Protein AF-A0A2A2KUB3-F1 (afdb_monomer_lite)

Foldseek 3Di:
DVVVVVVVVVVVVVVVVVVVVVVVVVVVVVVVVVVVVVVVVVVVVVVVVVVVVVVVVVVVVVVVVVVVPDDDDDDDDDDDDDDPDPVVVVVVVVVVVVVVVVVVVVVVVVVVVVVVVVVVVVVVVVVVVVVVVVVVVVVVCCVPVNDVVVVVVVVVVVVVVVVVVVVVVVVVVVVVVVVVVVVVVVVVVVVVPDPPDDDDDDDDDDDDDPDPDPDPQDPVNVVVVVVPPPDDDDPVNVVVVVVVVVVVVVVVVVVVVVVVVVVVVVVVVVVVVVVVVVVVVVVVVVVVVVVVVVVVVVVVVVVVVVPD

Radius of gyration: 53.42 Å; chains: 1; bounding box: 120×34×158 Å

Secondary structure (DSSP, 8-state):
-HHHHHHHHHHHHHHHHHHHHHHHHHHHHHHHHHHHHHHHHHHHHHHHHHHHHHHHHHHHHHHHHHHHT----------------HHHHHHHHHHHHHHHHHHHHHHHHHHHHHHHHHHHHHHHHHHHHHHHHHHHHHHHHHHHH--HHHHHHHHHHHHHHHHHHHHHHHHHHHHHHHHHHHHHHHHHHHHHS-------------------------HHHHHHHHHSTT----HHHHHHHHHHHHHHHHHHHHHHHHHHHHHHHHHHHHHHHHHHHHHHHHHHHHHHHHHHHHHHHHHHHHHHHH--

pLDDT: mean 79.07, std 19.13, range [32.28, 98.56]

Sequence (308 aa):
MLLQNEELLQSGYNLETKELRDEVDILKRDIFHLRLENNDLIAEKQDLQKDCKIFRQTIAKHEVERISETPSASDNTPFTPTTATKSDRVSQDQLIKYEKLLAEYKQMQNDLHTVLGVKEELIIERDELVKKVDRLTTEMSFLLNGDPRRAAEDLDSLLAENRFLKAQLNTAQEESENIKNTLAKYKMIAESLPSKVPSPSRSQVSSLDEKNSVAVINMKQIRELLASQSIQLDDSDFRAITAILLDLCNDKQIALTHLRRANKSVNKYMSIIGIECSEIDWLKSNRNCNLANNDCHVAHHLEFLIVQ

Structure (mmCIF, N/CA/C/O backbone):
data_AF-A0A2A2KUB3-F1
#
_entry.id   AF-A0A2A2KUB3-F1
#
loop_
_atom_site.group_PDB
_atom_site.id
_atom_site.type_symbol
_atom_site.label_atom_id
_atom_site.label_alt_id
_atom_site.label_comp_id
_atom_site.label_asym_id
_atom_site.label_entity_id
_atom_site.label_seq_id
_atom_site.pdbx_PDB_ins_code
_atom_site.Cartn_x
_atom_site.Cartn_y
_atom_site.Cartn_z
_atom_site.occupancy
_atom_site.B_iso_or_equiv
_atom_site.auth_seq_id
_atom_site.auth_comp_id
_atom_site.auth_asym_id
_atom_site.auth_atom_id
_atom_site.pdbx_PDB_model_num
ATOM 1 N N . MET A 1 1 ? -34.805 -14.566 9.898 1.00 60.75 1 MET A N 1
ATOM 2 C CA . MET A 1 1 ? -34.008 -13.382 9.504 1.00 60.75 1 MET A CA 1
ATOM 3 C C . MET A 1 1 ? -32.526 -13.551 9.814 1.00 60.75 1 MET A C 1
ATOM 5 O O . MET A 1 1 ? -31.759 -13.474 8.873 1.00 60.75 1 MET A O 1
ATOM 9 N N . LEU A 1 2 ? -32.104 -13.846 11.052 1.00 60.75 2 LEU A N 1
ATOM 10 C CA . LEU A 1 2 ? -30.672 -14.025 11.372 1.00 60.75 2 LEU A CA 1
ATOM 11 C C . LEU A 1 2 ? -30.005 -15.198 10.625 1.00 60.75 2 LEU A C 1
ATOM 13 O O . LEU A 1 2 ? -29.002 -14.980 9.962 1.00 60.75 2 LEU A O 1
ATOM 17 N N . LEU A 1 3 ? -30.629 -16.382 10.620 1.00 65.69 3 LEU A N 1
ATOM 18 C CA . LEU A 1 3 ? -30.150 -17.553 9.860 1.00 65.69 3 LEU A CA 1
ATOM 19 C C . LEU A 1 3 ? -30.009 -17.283 8.350 1.00 65.69 3 LEU A C 1
ATOM 21 O O . LEU A 1 3 ? -29.064 -17.734 7.721 1.00 65.69 3 LEU A O 1
ATOM 25 N N . GLN A 1 4 ? -30.919 -16.487 7.783 1.00 69.62 4 GLN A N 1
ATOM 26 C CA . GLN A 1 4 ? -30.912 -16.151 6.357 1.00 69.62 4 GLN A CA 1
ATOM 27 C C . GLN A 1 4 ? -29.757 -15.206 5.989 1.00 69.62 4 GLN A C 1
ATOM 29 O O . GLN A 1 4 ? -29.195 -15.302 4.903 1.00 69.62 4 GLN A O 1
ATOM 34 N N . ASN A 1 5 ? -29.403 -14.287 6.893 1.00 69.75 5 ASN A N 1
ATOM 35 C CA . ASN A 1 5 ? -28.266 -13.384 6.706 1.00 69.75 5 ASN A CA 1
ATOM 36 C C . ASN A 1 5 ? -26.932 -14.120 6.857 1.00 69.75 5 ASN A C 1
ATOM 38 O O . ASN A 1 5 ? -25.984 -13.812 6.142 1.00 69.75 5 ASN A O 1
ATOM 42 N N . GLU A 1 6 ? -26.868 -15.097 7.759 1.00 76.06 6 GLU A N 1
ATOM 43 C CA . GLU A 1 6 ? -25.685 -15.933 7.964 1.00 76.06 6 GLU A CA 1
ATOM 44 C C . GLU A 1 6 ? -25.424 -16.830 6.741 1.00 76.06 6 GLU A C 1
ATOM 46 O O . GLU A 1 6 ? -24.309 -16.852 6.225 1.00 76.06 6 GLU A O 1
ATOM 51 N N . GLU A 1 7 ? -26.468 -17.446 6.175 1.00 76.19 7 GLU A N 1
ATOM 52 C CA . GLU A 1 7 ? -26.378 -18.218 4.926 1.00 76.19 7 GLU A CA 1
ATOM 53 C C . GLU A 1 7 ? -25.943 -17.373 3.718 1.00 76.19 7 GLU A C 1
ATOM 55 O O . GLU A 1 7 ? -25.121 -17.820 2.915 1.00 76.19 7 GLU A O 1
ATOM 60 N N . LEU A 1 8 ? -26.449 -16.141 3.584 1.00 77.50 8 LEU A N 1
ATOM 61 C CA . LEU A 1 8 ? -26.053 -15.231 2.501 1.00 77.50 8 LEU A CA 1
ATOM 62 C C . LEU A 1 8 ? -24.590 -14.799 2.616 1.00 77.50 8 LEU A C 1
ATOM 64 O O . LEU A 1 8 ? -23.877 -14.770 1.612 1.00 77.50 8 LEU A O 1
ATOM 68 N N . LEU A 1 9 ? -24.129 -14.506 3.832 1.00 80.19 9 LEU A N 1
ATOM 69 C CA . LEU A 1 9 ? -22.741 -14.135 4.087 1.00 80.19 9 LEU A CA 1
ATOM 70 C C . LEU A 1 9 ? -21.801 -15.307 3.770 1.00 80.19 9 LEU A C 1
ATOM 72 O O . LEU A 1 9 ? -20.794 -15.146 3.083 1.00 80.19 9 LEU A O 1
ATOM 76 N N . GLN A 1 10 ? -22.176 -16.512 4.197 1.00 80.12 10 GLN A N 1
ATOM 77 C CA . GLN A 1 10 ? -21.414 -17.730 3.945 1.00 80.12 10 GLN A CA 1
ATOM 78 C C . GLN A 1 10 ? -21.397 -18.095 2.454 1.00 80.12 10 GLN A C 1
ATOM 80 O O . GLN A 1 10 ? -20.367 -18.516 1.932 1.00 80.12 10 GLN A O 1
ATOM 85 N N . SER A 1 11 ? -22.502 -17.867 1.737 1.00 84.94 11 SER A N 1
ATOM 86 C CA . SER A 1 11 ? -22.558 -17.992 0.277 1.00 84.94 11 SER A CA 1
ATOM 87 C C . SER A 1 11 ? -21.650 -16.979 -0.428 1.00 84.94 11 SER A C 1
ATOM 89 O O . SER A 1 11 ? -20.993 -17.346 -1.400 1.00 84.94 11 SER A O 1
ATOM 91 N N . GLY A 1 12 ? -21.585 -15.735 0.059 1.00 87.25 12 GLY A N 1
ATOM 92 C CA . GLY A 1 12 ? -20.691 -14.697 -0.463 1.00 87.25 12 GLY A CA 1
ATOM 93 C C . GLY A 1 12 ? -19.217 -15.074 -0.316 1.00 87.25 12 GLY A C 1
ATOM 94 O O . GLY A 1 12 ? -18.491 -15.104 -1.306 1.00 87.25 12 GLY A O 1
ATOM 95 N N . TYR A 1 13 ? -18.799 -15.493 0.882 1.00 84.06 13 TYR A N 1
ATOM 96 C CA . TYR A 1 13 ? -17.431 -15.969 1.122 1.00 84.06 13 TYR A CA 1
ATOM 97 C C . TYR A 1 13 ? -17.075 -17.212 0.293 1.00 84.06 13 TYR A C 1
ATOM 99 O O . TYR A 1 13 ? -15.951 -17.355 -0.194 1.00 84.06 13 TYR A O 1
ATOM 107 N N . ASN A 1 14 ? -18.021 -18.131 0.099 1.00 86.75 14 ASN A N 1
ATOM 108 C CA . ASN A 1 14 ? -17.799 -19.310 -0.739 1.00 86.75 14 ASN A CA 1
ATOM 109 C C . ASN A 1 14 ? -17.625 -18.952 -2.223 1.00 86.75 14 ASN A C 1
ATOM 111 O O . ASN A 1 14 ? -16.859 -19.622 -2.920 1.00 86.75 14 ASN A O 1
ATOM 115 N N . LEU A 1 15 ? -18.310 -17.908 -2.699 1.00 91.00 15 LEU A N 1
ATOM 116 C CA . LEU A 1 15 ? -18.169 -17.406 -4.063 1.00 91.00 15 LEU A CA 1
ATOM 117 C C . LEU A 1 15 ? -16.822 -16.700 -4.254 1.00 91.00 15 LEU A C 1
ATOM 119 O O . LEU A 1 15 ? -16.066 -17.086 -5.137 1.00 91.00 15 LEU A O 1
ATOM 123 N N . GLU A 1 16 ? -16.472 -15.773 -3.364 1.00 91.31 16 GLU A N 1
ATOM 124 C CA . GLU A 1 16 ? -15.202 -15.036 -3.406 1.00 91.31 16 GLU A CA 1
ATOM 125 C C . GLU A 1 16 ? -13.994 -15.981 -3.303 1.00 91.31 16 GLU A C 1
ATOM 127 O O . GLU A 1 16 ? -13.042 -15.906 -4.078 1.00 91.31 16 GLU A O 1
ATOM 132 N N . THR A 1 17 ? -14.053 -16.977 -2.412 1.00 90.44 17 THR A N 1
ATOM 133 C CA . THR A 1 17 ? -12.990 -17.993 -2.336 1.00 90.44 17 THR A CA 1
ATOM 134 C C . THR A 1 17 ? -12.911 -18.867 -3.585 1.00 90.44 17 THR A C 1
ATOM 136 O O . THR A 1 17 ? -11.848 -19.418 -3.868 1.00 90.44 17 THR A O 1
ATOM 139 N N . LYS A 1 18 ? -14.012 -19.054 -4.322 1.00 93.00 18 LYS A N 1
ATOM 140 C CA . LYS A 1 18 ? -14.011 -19.792 -5.589 1.00 93.00 18 LYS A CA 1
ATOM 141 C C . LYS A 1 18 ? -13.390 -18.953 -6.705 1.00 93.00 18 LYS A C 1
ATOM 143 O O . LYS A 1 18 ? -12.532 -19.475 -7.404 1.00 93.00 18 LYS A O 1
ATOM 148 N N . GLU A 1 19 ? -13.742 -17.677 -6.799 1.00 94.12 19 GLU A N 1
ATOM 149 C CA . GLU A 1 19 ? -13.163 -16.738 -7.767 1.00 94.12 19 GLU A CA 1
ATOM 150 C C . GLU A 1 19 ? -11.646 -16.602 -7.582 1.00 94.12 19 GLU A C 1
ATOM 152 O O . GLU A 1 19 ? -10.893 -16.761 -8.540 1.00 94.12 19 GLU A O 1
ATOM 157 N N . LEU A 1 20 ? -11.181 -16.455 -6.336 1.00 93.12 20 LEU A N 1
ATOM 158 C CA . LEU A 1 20 ? -9.748 -16.417 -6.026 1.00 93.12 20 LEU A CA 1
ATOM 159 C C . LEU A 1 20 ? -9.027 -17.723 -6.394 1.00 93.12 20 LEU A C 1
ATOM 161 O O . LEU A 1 20 ? -7.878 -17.698 -6.834 1.00 93.12 20 LEU A O 1
ATOM 165 N N . ARG A 1 21 ? -9.676 -18.884 -6.226 1.00 93.88 21 ARG A N 1
ATOM 166 C CA . ARG A 1 21 ? -9.104 -20.173 -6.658 1.00 93.88 21 ARG A CA 1
ATOM 167 C C . ARG A 1 21 ? -8.971 -20.244 -8.178 1.00 93.88 21 ARG A C 1
ATOM 169 O O . ARG A 1 21 ? -7.923 -20.668 -8.663 1.00 93.88 21 ARG A O 1
ATOM 176 N N . ASP A 1 22 ? -9.994 -19.804 -8.902 1.00 95.25 22 ASP A N 1
ATOM 177 C CA . ASP A 1 22 ? -10.000 -19.802 -10.364 1.00 95.25 22 ASP A CA 1
ATOM 178 C C . ASP A 1 22 ? -8.928 -18.841 -10.920 1.00 95.25 22 ASP A C 1
ATOM 180 O O . ASP A 1 22 ? -8.197 -19.203 -11.845 1.00 95.25 22 ASP A O 1
ATOM 184 N N . GLU A 1 23 ? -8.755 -17.662 -10.312 1.00 96.62 23 GLU A N 1
ATOM 185 C CA . GLU A 1 23 ? -7.704 -16.697 -10.665 1.00 96.62 23 GLU A CA 1
ATOM 186 C C . GLU A 1 23 ? -6.297 -17.253 -10.404 1.00 96.62 23 GLU A C 1
ATOM 188 O O . GLU A 1 23 ? -5.422 -17.183 -11.270 1.00 96.62 23 GLU A O 1
ATOM 193 N N . VAL A 1 24 ? -6.081 -17.896 -9.252 1.00 94.88 24 VAL A N 1
ATOM 194 C CA . VAL A 1 24 ? -4.813 -18.574 -8.944 1.00 94.88 24 VAL A CA 1
ATOM 195 C C . VAL A 1 24 ? -4.496 -19.659 -9.977 1.00 94.88 24 VAL A C 1
ATOM 197 O O . VAL A 1 24 ? -3.335 -19.829 -10.356 1.00 94.88 24 VAL A O 1
ATOM 200 N N . ASP A 1 25 ? -5.496 -20.394 -10.457 1.00 96.44 25 ASP A N 1
ATOM 201 C CA . ASP A 1 25 ? -5.288 -21.431 -11.466 1.00 96.44 25 ASP A CA 1
ATOM 202 C C . ASP A 1 25 ? -5.029 -20.862 -12.869 1.00 96.44 25 ASP A C 1
ATOM 204 O O . ASP A 1 25 ? -4.265 -21.463 -13.628 1.00 96.44 25 ASP A O 1
ATOM 208 N N . ILE A 1 26 ? -5.581 -19.692 -13.204 1.00 96.88 26 ILE A N 1
ATOM 209 C CA . ILE A 1 26 ? -5.216 -18.942 -14.417 1.00 96.88 26 ILE A CA 1
ATOM 210 C C . ILE A 1 26 ? -3.761 -18.473 -14.324 1.00 96.88 26 ILE A C 1
ATOM 212 O O . ILE A 1 26 ? -2.958 -18.815 -15.191 1.00 96.88 26 ILE A O 1
ATOM 216 N N . LEU A 1 27 ? -3.383 -17.812 -13.227 1.00 94.81 27 LEU A N 1
ATOM 217 C CA . LEU A 1 27 ? -2.018 -17.321 -13.018 1.00 94.81 27 LEU A CA 1
ATOM 218 C C . LEU A 1 27 ? -0.980 -18.450 -13.054 1.00 94.81 27 LEU A C 1
ATOM 220 O O . LEU A 1 27 ? 0.110 -18.281 -13.598 1.00 94.81 27 LEU A O 1
ATOM 224 N N . LYS A 1 28 ? -1.306 -19.637 -12.527 1.00 96.81 28 LYS A N 1
ATOM 225 C CA . LYS A 1 28 ? -0.433 -20.817 -12.647 1.00 96.81 28 LYS A CA 1
ATOM 226 C C . LYS A 1 28 ? -0.225 -21.249 -14.099 1.00 96.81 28 LYS A C 1
ATOM 228 O O . LYS A 1 28 ? 0.894 -21.631 -14.444 1.00 96.81 28 LYS A O 1
ATOM 233 N N . ARG A 1 29 ? -1.271 -21.219 -14.937 1.00 96.94 29 ARG A N 1
ATOM 234 C CA . ARG A 1 29 ? -1.146 -21.539 -16.371 1.00 96.94 29 ARG A CA 1
ATOM 235 C C . ARG A 1 29 ? -0.297 -20.497 -17.089 1.00 96.94 29 ARG A C 1
ATOM 237 O O . ARG A 1 29 ? 0.589 -20.880 -17.847 1.00 96.94 29 ARG A O 1
ATOM 244 N N . ASP A 1 30 ? -0.489 -19.219 -16.789 1.00 96.81 30 ASP A N 1
ATOM 245 C CA . ASP A 1 30 ? 0.285 -18.137 -17.404 1.00 96.81 30 ASP A CA 1
ATOM 246 C C . ASP A 1 30 ? 1.764 -18.219 -17.019 1.00 96.81 30 ASP A C 1
ATOM 248 O O . ASP A 1 30 ? 2.638 -18.155 -17.880 1.00 96.81 30 ASP A O 1
ATOM 252 N N . ILE A 1 31 ? 2.069 -18.479 -15.742 1.00 96.38 31 ILE A N 1
ATOM 253 C CA . ILE A 1 31 ? 3.444 -18.721 -15.281 1.00 96.38 31 ILE A CA 1
ATOM 254 C C . ILE A 1 31 ? 4.062 -19.926 -16.000 1.00 96.38 31 ILE A C 1
ATOM 256 O O . ILE A 1 31 ? 5.248 -19.901 -16.336 1.00 96.38 31 ILE A O 1
ATOM 260 N N . PHE A 1 32 ? 3.291 -20.989 -16.233 1.00 97.94 32 PHE A N 1
ATOM 261 C CA . PHE A 1 32 ? 3.769 -22.154 -16.973 1.00 97.94 32 PHE A CA 1
ATOM 262 C C . PHE A 1 32 ? 4.088 -21.809 -18.435 1.00 97.94 32 PHE A C 1
ATOM 264 O O . PHE A 1 32 ? 5.164 -22.165 -18.917 1.00 97.94 32 PHE A O 1
ATOM 271 N N . HIS A 1 33 ? 3.208 -21.070 -19.116 1.00 96.75 33 HIS A N 1
ATOM 272 C CA . HIS A 1 33 ? 3.428 -20.625 -20.493 1.00 96.75 33 HIS A CA 1
ATOM 273 C C . HIS A 1 33 ? 4.623 -19.678 -20.620 1.00 96.75 33 HIS A C 1
ATOM 275 O O . HIS A 1 33 ? 5.495 -19.916 -21.451 1.00 96.75 33 HIS A O 1
ATOM 281 N N . LEU A 1 34 ? 4.725 -18.676 -19.745 1.00 96.12 34 LEU A N 1
ATOM 282 C CA . LEU A 1 34 ? 5.852 -17.741 -19.720 1.00 96.12 34 LEU A CA 1
ATOM 283 C C . LEU A 1 34 ? 7.184 -18.449 -19.454 1.00 96.12 34 LEU A C 1
ATOM 285 O O . LEU A 1 34 ? 8.212 -18.065 -20.004 1.00 96.12 34 LEU A O 1
ATOM 289 N N . ARG A 1 35 ? 7.195 -19.505 -18.630 1.00 97.00 35 ARG A N 1
ATOM 290 C CA . ARG A 1 35 ? 8.397 -20.331 -18.430 1.00 97.00 35 ARG A CA 1
ATOM 291 C C . ARG A 1 35 ? 8.788 -21.098 -19.687 1.00 97.00 35 ARG A C 1
ATOM 293 O O . ARG A 1 35 ? 9.981 -21.237 -19.940 1.00 97.00 35 ARG A O 1
ATOM 300 N N . LEU A 1 36 ? 7.815 -21.611 -20.437 1.00 97.19 36 LEU A N 1
ATOM 301 C CA . LEU A 1 36 ? 8.080 -22.311 -21.690 1.00 97.19 36 LEU A CA 1
ATOM 302 C C . LEU A 1 36 ? 8.683 -21.351 -22.723 1.00 97.19 36 LEU A C 1
ATOM 304 O O . LEU A 1 36 ? 9.767 -21.618 -23.227 1.00 97.19 36 LEU A O 1
ATOM 308 N N . GLU A 1 37 ? 8.056 -20.190 -22.920 1.00 97.00 37 GLU A N 1
ATOM 309 C CA . GLU A 1 37 ? 8.553 -19.142 -23.818 1.00 97.00 37 GLU A CA 1
ATOM 310 C C . GLU A 1 37 ? 9.954 -18.659 -23.414 1.00 97.00 37 GLU A C 1
ATOM 312 O O . GLU A 1 37 ? 10.835 -18.502 -24.255 1.00 97.00 37 GLU A O 1
ATOM 317 N N . ASN A 1 38 ? 10.212 -18.488 -22.113 1.00 95.56 38 ASN A N 1
ATOM 318 C CA . ASN A 1 38 ? 11.539 -18.113 -21.628 1.00 95.56 38 ASN A CA 1
ATOM 319 C C . ASN A 1 38 ? 12.601 -19.171 -21.974 1.00 95.56 38 ASN A C 1
ATOM 321 O O . ASN A 1 38 ? 13.702 -18.819 -22.397 1.00 95.56 38 ASN A O 1
ATOM 325 N N . ASN A 1 39 ? 12.273 -20.459 -21.840 1.00 97.06 39 ASN A N 1
ATOM 326 C CA . ASN A 1 39 ? 13.181 -21.541 -22.222 1.00 97.06 39 ASN A CA 1
ATOM 327 C C . ASN A 1 39 ? 13.454 -21.557 -23.733 1.00 97.06 39 ASN A C 1
ATOM 329 O O . ASN A 1 39 ? 14.606 -21.745 -24.129 1.00 97.06 39 ASN A O 1
ATOM 333 N N . ASP A 1 40 ? 12.436 -21.309 -24.559 1.00 96.75 40 ASP A N 1
ATOM 334 C CA . ASP A 1 40 ? 12.582 -21.228 -26.016 1.00 96.75 40 ASP A CA 1
ATOM 335 C C . ASP A 1 40 ? 13.479 -20.044 -26.417 1.00 96.75 40 ASP A C 1
ATOM 337 O O . ASP A 1 40 ? 14.432 -20.212 -27.180 1.00 96.75 40 ASP A O 1
ATOM 341 N N . LEU A 1 41 ? 13.273 -18.871 -25.809 1.00 96.94 41 LEU A N 1
ATOM 342 C CA . LEU A 1 41 ? 14.122 -17.690 -26.012 1.00 96.94 41 LEU A CA 1
ATOM 343 C C . LEU A 1 41 ? 15.570 -17.921 -25.549 1.00 96.94 41 LEU A C 1
ATOM 345 O O . LEU A 1 41 ? 16.517 -17.420 -26.161 1.00 96.94 41 LEU A O 1
ATOM 349 N N . ILE A 1 42 ? 15.777 -18.684 -24.469 1.00 97.81 42 ILE A N 1
ATOM 350 C CA . ILE A 1 42 ? 17.119 -19.086 -24.027 1.00 97.81 42 ILE A CA 1
ATOM 351 C C . ILE A 1 42 ? 17.787 -19.980 -25.078 1.00 97.81 42 ILE A C 1
ATOM 353 O O . ILE A 1 42 ? 18.973 -19.782 -25.357 1.00 97.81 42 ILE A O 1
ATOM 357 N N . ALA A 1 43 ? 17.060 -20.939 -25.656 1.00 96.12 43 ALA A N 1
ATOM 358 C CA . ALA A 1 43 ? 17.583 -21.810 -26.705 1.00 96.12 43 ALA A CA 1
ATOM 359 C C . ALA A 1 43 ? 17.950 -21.008 -27.966 1.00 96.12 43 ALA A C 1
ATOM 361 O O . ALA A 1 43 ? 19.079 -21.115 -28.450 1.00 96.12 43 ALA A O 1
ATOM 362 N N . GLU A 1 44 ? 17.066 -20.117 -28.422 1.00 97.44 44 GLU A N 1
ATOM 363 C CA . GLU A 1 44 ? 17.317 -19.241 -29.574 1.00 97.44 44 GLU A CA 1
ATOM 364 C C . GLU A 1 44 ? 18.542 -18.343 -29.349 1.00 97.44 44 GLU A C 1
ATOM 366 O O . GLU A 1 44 ? 19.433 -18.249 -30.197 1.00 97.44 44 GLU A O 1
ATOM 371 N N . LYS A 1 45 ? 18.663 -17.745 -28.157 1.00 97.00 45 LYS A N 1
ATOM 372 C CA . LYS A 1 45 ? 19.845 -16.961 -27.781 1.00 97.00 45 LYS A CA 1
ATOM 373 C C . LYS A 1 45 ? 21.129 -17.788 -27.867 1.00 97.00 45 LYS A C 1
ATOM 375 O O . LYS A 1 45 ? 22.160 -17.264 -28.295 1.00 97.00 45 LYS A O 1
ATOM 380 N N . GLN A 1 46 ? 21.109 -19.046 -27.425 1.00 97.00 46 GLN A N 1
ATOM 381 C CA . GLN A 1 46 ? 22.285 -19.916 -27.491 1.00 97.00 46 GLN A CA 1
ATOM 382 C C . GLN A 1 46 ? 22.683 -20.225 -28.936 1.00 97.00 46 GLN A C 1
ATOM 384 O O . GLN A 1 46 ? 23.879 -20.241 -29.236 1.00 97.00 46 GLN A O 1
ATOM 389 N N . ASP A 1 47 ? 21.718 -20.437 -29.826 1.00 96.50 47 ASP A N 1
ATOM 390 C CA . ASP A 1 47 ? 21.991 -20.705 -31.237 1.00 96.50 47 ASP A CA 1
ATOM 391 C C . ASP A 1 47 ? 22.527 -19.461 -31.955 1.00 96.50 47 ASP A C 1
ATOM 393 O O . ASP A 1 47 ? 23.600 -19.526 -32.557 1.00 96.50 47 ASP A O 1
ATOM 397 N N . LEU A 1 48 ? 21.924 -18.287 -31.740 1.00 96.44 48 LEU A N 1
ATOM 398 C CA . LEU A 1 48 ? 22.449 -17.016 -32.257 1.00 96.44 48 LEU A CA 1
ATOM 399 C C . LEU A 1 48 ? 23.871 -16.717 -31.755 1.00 96.44 48 LEU A C 1
ATOM 401 O O . LEU A 1 48 ? 24.707 -16.183 -32.489 1.00 96.44 48 LEU A O 1
ATOM 405 N N . GLN A 1 49 ? 24.189 -17.078 -30.508 1.00 96.00 49 GLN A N 1
ATOM 406 C CA . GLN A 1 49 ? 25.552 -16.969 -29.985 1.00 96.00 49 GLN A CA 1
ATOM 407 C C . GLN A 1 49 ? 26.540 -17.904 -30.697 1.00 96.00 49 GLN A C 1
ATOM 409 O O . GLN A 1 49 ? 27.698 -17.513 -30.892 1.00 96.00 49 GLN A O 1
ATOM 414 N N . LYS A 1 50 ? 26.128 -19.121 -31.080 1.00 96.19 50 LYS A N 1
ATOM 415 C CA . LYS A 1 50 ? 26.962 -20.036 -31.881 1.00 96.19 50 LYS A CA 1
ATOM 416 C C . LYS A 1 50 ? 27.186 -19.459 -33.276 1.00 96.19 50 LYS A C 1
ATOM 418 O O . LYS A 1 50 ? 28.338 -19.377 -33.701 1.00 96.19 50 LYS A O 1
ATOM 423 N N . ASP A 1 51 ? 26.137 -18.960 -33.918 1.00 94.75 51 ASP A N 1
ATOM 424 C CA . ASP A 1 51 ? 26.221 -18.340 -35.242 1.00 94.75 51 ASP A CA 1
ATOM 425 C C . ASP A 1 51 ? 27.142 -17.118 -35.230 1.00 94.75 51 ASP A C 1
ATOM 427 O O . ASP A 1 51 ? 28.030 -16.991 -36.072 1.00 94.75 51 ASP A O 1
ATOM 431 N N . CYS A 1 52 ? 27.047 -16.267 -34.204 1.00 93.81 52 CYS A N 1
ATOM 432 C CA . CYS A 1 52 ? 27.952 -15.129 -34.033 1.00 93.81 52 CYS A CA 1
ATOM 433 C C . CYS A 1 52 ? 29.424 -15.552 -33.903 1.00 93.81 52 CYS A C 1
ATOM 435 O O . CYS A 1 52 ? 30.311 -14.855 -34.403 1.00 93.81 52 CYS A O 1
ATOM 437 N N . LYS A 1 53 ? 29.717 -16.677 -33.237 1.00 95.81 53 LYS A N 1
ATOM 438 C CA . LYS A 1 53 ? 31.086 -17.217 -33.167 1.00 95.81 53 LYS A CA 1
ATOM 439 C C . LYS A 1 53 ? 31.559 -17.702 -34.534 1.00 95.81 53 LYS A C 1
ATOM 441 O O . LYS A 1 53 ? 32.695 -17.412 -34.905 1.00 95.81 53 LYS A O 1
ATOM 446 N N . ILE A 1 54 ? 30.693 -18.387 -35.279 1.00 94.75 54 ILE A N 1
ATOM 447 C CA . ILE A 1 54 ? 30.992 -18.858 -36.635 1.00 94.75 54 ILE A CA 1
ATOM 448 C C . ILE A 1 54 ? 31.270 -17.663 -37.551 1.00 94.75 54 ILE A C 1
ATOM 450 O O . ILE A 1 54 ? 32.312 -17.636 -38.198 1.00 94.75 54 ILE A O 1
ATOM 454 N N . PHE A 1 55 ? 30.420 -16.631 -37.546 1.00 94.00 55 PHE A N 1
ATOM 455 C CA . PHE A 1 55 ? 30.637 -15.426 -38.350 1.00 94.00 55 PHE A CA 1
ATOM 456 C C . PHE A 1 55 ? 31.955 -14.731 -38.013 1.00 94.00 55 PHE A C 1
ATOM 458 O O . PHE A 1 55 ? 32.710 -14.396 -38.922 1.00 94.00 55 PHE A O 1
ATOM 465 N N . ARG A 1 56 ? 32.290 -14.581 -36.724 1.00 91.69 56 ARG A N 1
ATOM 466 C CA . ARG A 1 56 ? 33.589 -14.027 -36.303 1.00 91.69 56 ARG A CA 1
ATOM 467 C C . ARG A 1 56 ? 34.763 -14.855 -36.829 1.00 91.69 56 ARG A C 1
ATOM 469 O O . ARG A 1 56 ? 35.743 -14.283 -37.294 1.00 91.69 56 ARG A O 1
ATOM 476 N N . GLN A 1 57 ? 34.662 -16.184 -36.788 1.00 92.38 57 GLN A N 1
ATOM 477 C CA . GLN A 1 57 ? 35.697 -17.072 -37.317 1.00 92.38 57 GLN A CA 1
ATOM 478 C C . GLN A 1 57 ? 35.825 -16.962 -38.843 1.00 92.38 57 GLN A C 1
ATOM 480 O O . GLN A 1 57 ? 36.940 -16.941 -39.358 1.00 92.38 57 GLN A O 1
ATOM 485 N N . THR A 1 58 ? 34.709 -16.882 -39.567 1.00 90.06 58 THR A N 1
ATOM 486 C CA . THR A 1 58 ? 34.688 -16.727 -41.029 1.00 90.06 58 THR A CA 1
ATOM 487 C C . THR A 1 58 ? 35.277 -15.385 -41.458 1.00 90.06 58 THR A C 1
ATOM 489 O O . THR A 1 58 ? 36.096 -15.349 -42.372 1.00 90.06 58 THR A O 1
ATOM 492 N N . ILE A 1 59 ? 34.939 -14.298 -40.757 1.00 87.50 59 ILE A N 1
ATOM 493 C CA . ILE A 1 59 ? 35.532 -12.973 -40.987 1.00 87.50 59 ILE A CA 1
ATOM 494 C C . ILE A 1 59 ? 37.048 -13.026 -40.768 1.00 87.50 59 ILE A C 1
ATOM 496 O O . ILE A 1 59 ? 37.798 -12.632 -41.655 1.00 87.50 59 ILE A O 1
ATOM 500 N N . ALA A 1 60 ? 37.508 -13.601 -39.651 1.00 89.19 60 ALA A N 1
ATOM 501 C CA . ALA A 1 60 ? 38.938 -13.731 -39.369 1.00 89.19 60 ALA A CA 1
ATOM 502 C C . ALA A 1 60 ? 39.680 -14.561 -40.435 1.00 89.19 60 ALA A C 1
ATOM 504 O O . ALA A 1 60 ? 40.788 -14.209 -40.829 1.00 89.19 60 ALA A O 1
ATOM 505 N N . LYS A 1 61 ? 39.072 -15.645 -40.940 1.00 88.06 61 LYS A N 1
ATOM 506 C CA . LYS A 1 61 ? 39.646 -16.444 -42.038 1.00 88.06 61 LYS A CA 1
ATOM 507 C C . LYS A 1 61 ? 39.803 -15.624 -43.319 1.00 88.06 61 LYS A C 1
ATOM 509 O O . LYS A 1 61 ? 40.886 -15.627 -43.895 1.00 88.06 61 LYS A O 1
ATOM 514 N N . HIS A 1 62 ? 38.768 -14.890 -43.723 1.00 81.19 62 HIS A N 1
ATOM 515 C CA . HIS A 1 62 ? 38.826 -14.043 -44.916 1.00 81.19 62 HIS A CA 1
ATOM 516 C C . HIS A 1 62 ? 39.806 -12.870 -44.773 1.00 81.19 62 HIS A C 1
ATOM 518 O O . HIS A 1 62 ? 40.450 -12.480 -45.745 1.00 81.19 62 HIS A O 1
ATOM 524 N N . GLU A 1 63 ? 39.956 -12.303 -43.575 1.00 80.31 63 GLU A N 1
ATOM 525 C CA . GLU A 1 63 ? 40.973 -11.281 -43.307 1.00 80.31 63 GLU A CA 1
ATOM 526 C C . GLU A 1 63 ? 42.395 -11.841 -43.434 1.00 80.31 63 GLU A C 1
ATOM 528 O O . GLU A 1 63 ? 43.249 -11.195 -44.039 1.00 80.31 63 GLU A O 1
ATOM 533 N N . VAL A 1 64 ? 42.643 -13.057 -42.936 1.00 78.50 64 VAL A N 1
ATOM 534 C CA . VAL A 1 64 ? 43.940 -13.741 -43.074 1.00 78.50 64 VAL A CA 1
ATOM 535 C C . VAL A 1 64 ? 44.244 -14.092 -44.533 1.00 78.50 64 VAL A C 1
ATOM 537 O O . VAL A 1 64 ? 45.360 -13.840 -44.984 1.00 78.50 64 VAL A O 1
ATOM 540 N N . GLU A 1 65 ? 43.269 -14.611 -45.287 1.00 75.88 65 GLU A N 1
ATOM 541 C CA . GLU A 1 65 ? 43.423 -14.888 -46.726 1.00 75.88 65 GLU A CA 1
ATOM 542 C C . GLU A 1 65 ? 43.809 -13.618 -47.496 1.00 75.88 65 GLU A C 1
ATOM 544 O O . GLU A 1 65 ? 44.815 -13.624 -48.206 1.00 75.88 65 GLU A O 1
ATOM 549 N N . ARG A 1 66 ? 43.124 -12.489 -47.251 1.00 75.69 66 ARG A N 1
ATOM 550 C CA . ARG A 1 66 ? 43.476 -11.197 -47.868 1.00 75.69 66 ARG A CA 1
ATOM 551 C C . ARG A 1 66 ? 44.881 -10.701 -47.524 1.00 75.69 66 ARG A C 1
ATOM 553 O O . ARG A 1 66 ? 45.506 -10.047 -48.352 1.00 75.69 66 ARG A O 1
ATOM 560 N N . ILE A 1 67 ? 45.379 -10.968 -46.316 1.00 65.88 67 ILE A N 1
ATOM 561 C CA . ILE A 1 67 ? 46.741 -10.577 -45.914 1.00 65.88 67 ILE A CA 1
ATOM 562 C C . ILE A 1 67 ? 47.786 -11.500 -46.568 1.00 65.88 67 ILE A C 1
ATOM 564 O O . ILE A 1 67 ? 48.860 -11.036 -46.960 1.00 65.88 67 ILE A O 1
ATOM 568 N N . SER A 1 68 ? 47.468 -12.788 -46.739 1.00 59.47 68 SER A N 1
ATOM 569 C CA . SER A 1 68 ? 48.361 -13.776 -47.364 1.00 59.47 68 SER A CA 1
ATOM 570 C C . SER A 1 68 ? 48.569 -13.569 -48.872 1.00 59.47 68 SER A C 1
ATOM 572 O O . SER A 1 68 ? 49.599 -13.971 -49.405 1.00 59.47 68 SER A O 1
ATOM 574 N N . GLU A 1 69 ? 47.641 -12.886 -49.546 1.00 54.09 69 GLU A N 1
ATOM 575 C CA . GLU A 1 69 ? 47.702 -12.569 -50.979 1.00 54.09 69 GLU A CA 1
ATOM 576 C C . GLU A 1 69 ? 48.533 -11.314 -51.311 1.00 54.09 69 GLU A C 1
ATOM 578 O O . GLU A 1 69 ? 48.519 -10.852 -52.449 1.00 54.09 69 GLU A O 1
ATOM 583 N N . THR A 1 70 ? 49.288 -10.751 -50.360 1.00 48.72 70 THR A N 1
ATOM 584 C CA . THR A 1 70 ? 50.228 -9.652 -50.652 1.00 48.72 70 THR A CA 1
ATOM 585 C C . THR A 1 70 ? 51.500 -10.191 -51.332 1.00 48.72 70 THR A C 1
ATOM 587 O O . THR A 1 70 ? 52.300 -10.869 -50.681 1.00 48.72 70 THR A O 1
ATOM 590 N N . PRO A 1 71 ? 51.754 -9.920 -52.633 1.00 47.22 71 PRO A N 1
ATOM 591 C CA . PRO A 1 71 ? 52.952 -10.411 -53.297 1.00 47.22 71 PRO A CA 1
ATOM 592 C C . PRO A 1 71 ? 54.142 -9.515 -52.962 1.00 47.22 71 PRO A C 1
ATOM 594 O O . PRO A 1 71 ? 54.065 -8.285 -52.959 1.00 47.22 71 PRO A O 1
ATOM 597 N N . SER A 1 72 ? 55.268 -10.162 -52.707 1.00 42.75 72 SER A N 1
ATOM 598 C CA . SER A 1 72 ? 56.576 -9.553 -52.517 1.00 42.75 72 SER A CA 1
ATOM 599 C C . SER A 1 72 ? 57.205 -9.169 -53.866 1.00 42.75 72 SER A C 1
ATOM 601 O O . SER A 1 72 ? 57.205 -9.973 -54.788 1.00 42.75 72 SER A O 1
ATOM 603 N N . ALA A 1 73 ? 57.841 -7.993 -53.883 1.00 41.72 73 ALA A N 1
ATOM 604 C CA . ALA A 1 73 ? 58.972 -7.568 -54.722 1.00 41.72 73 ALA A CA 1
ATOM 605 C C . ALA A 1 73 ? 58.809 -7.342 -56.249 1.00 41.72 73 ALA A C 1
ATOM 607 O O . ALA A 1 73 ? 58.326 -8.175 -57.001 1.00 41.72 73 ALA A O 1
ATOM 608 N N . SER A 1 74 ? 59.400 -6.207 -56.662 1.00 47.44 74 SER A N 1
ATOM 609 C CA . SER A 1 74 ? 60.046 -5.903 -57.953 1.00 47.44 74 SER A CA 1
ATOM 610 C C . SER A 1 74 ? 59.235 -6.010 -59.248 1.00 47.44 74 SER A C 1
ATOM 612 O O . SER A 1 74 ? 59.111 -7.089 -59.806 1.00 47.44 74 SER A O 1
ATOM 614 N N . ASP A 1 75 ? 58.881 -4.852 -59.818 1.00 35.09 75 ASP A N 1
ATOM 615 C CA . ASP A 1 75 ? 59.277 -4.541 -61.197 1.00 35.09 75 ASP A CA 1
ATOM 616 C C . ASP A 1 75 ? 59.221 -3.030 -61.476 1.00 35.09 75 ASP A C 1
ATOM 618 O O . ASP A 1 75 ? 58.181 -2.378 -61.408 1.00 35.09 75 ASP A O 1
ATOM 622 N N . ASN A 1 76 ? 60.391 -2.466 -61.783 1.00 47.59 76 ASN A N 1
ATOM 623 C CA . ASN A 1 76 ? 60.546 -1.123 -62.325 1.00 47.59 76 ASN A CA 1
ATOM 624 C C . ASN A 1 76 ? 60.365 -1.193 -63.843 1.00 47.59 76 ASN A C 1
ATOM 626 O O . ASN A 1 76 ? 61.277 -1.630 -64.539 1.00 47.59 76 ASN A O 1
ATOM 630 N N . THR A 1 77 ? 59.259 -0.678 -64.375 1.00 40.50 77 THR A N 1
ATOM 631 C CA . THR A 1 77 ? 59.220 -0.161 -65.752 1.00 40.50 77 THR A CA 1
ATOM 632 C C . THR A 1 77 ? 58.322 1.081 -65.822 1.00 40.50 77 THR A C 1
ATOM 634 O O . THR A 1 77 ? 57.148 1.015 -65.463 1.00 40.50 77 THR A O 1
ATOM 637 N N . PRO A 1 78 ? 58.847 2.245 -66.249 1.00 52.69 78 PRO A N 1
ATOM 638 C CA . PRO A 1 78 ? 58.043 3.449 -66.445 1.00 52.69 78 PRO A CA 1
ATOM 639 C C . PRO A 1 78 ? 57.113 3.307 -67.656 1.00 52.69 78 PRO A C 1
ATOM 641 O O . PRO A 1 78 ? 57.593 3.089 -68.769 1.00 52.69 78 PRO A O 1
ATOM 644 N N . PHE A 1 79 ? 55.804 3.503 -67.473 1.00 34.31 79 PHE A N 1
ATOM 645 C CA . PHE A 1 79 ? 54.898 3.735 -68.597 1.00 34.31 79 PHE A CA 1
ATOM 646 C C . PHE A 1 79 ? 53.969 4.925 -68.357 1.00 34.31 79 PHE A C 1
ATOM 648 O O . PHE A 1 79 ? 53.489 5.194 -67.259 1.00 34.31 79 PHE A O 1
ATOM 655 N N . THR A 1 80 ? 53.824 5.675 -69.435 1.00 36.75 80 THR A N 1
ATOM 656 C CA . THR A 1 80 ? 53.265 7.011 -69.603 1.00 36.75 80 THR A CA 1
ATOM 657 C C . THR A 1 80 ? 51.737 7.067 -69.447 1.00 36.75 80 THR A C 1
ATOM 659 O O . THR A 1 80 ? 51.056 6.045 -69.526 1.00 36.75 80 THR A O 1
ATOM 662 N N . PRO A 1 81 ? 51.165 8.271 -69.233 1.00 50.50 81 PRO A N 1
ATOM 663 C CA . PRO A 1 81 ? 49.762 8.438 -68.882 1.00 50.50 81 PRO A CA 1
ATOM 664 C C . PRO A 1 81 ? 48.893 8.432 -70.137 1.00 50.50 81 PRO A C 1
ATOM 666 O O . PRO A 1 81 ? 48.780 9.448 -70.819 1.00 50.50 81 PRO A O 1
ATOM 669 N N . THR A 1 82 ? 48.240 7.321 -70.469 1.00 45.34 82 THR A N 1
ATOM 670 C CA . THR A 1 82 ? 47.085 7.360 -71.378 1.00 45.34 82 THR A CA 1
ATOM 671 C C . THR A 1 82 ? 46.205 6.130 -71.173 1.00 45.34 82 THR A C 1
ATOM 673 O O . THR A 1 82 ? 46.702 5.019 -71.058 1.00 45.34 82 THR A O 1
ATOM 676 N N . THR A 1 83 ? 44.888 6.350 -71.199 1.00 42.38 83 THR A N 1
ATOM 677 C CA . THR A 1 83 ? 43.783 5.374 -71.102 1.00 42.38 83 THR A CA 1
ATOM 678 C C . THR A 1 83 ? 43.364 4.946 -69.690 1.00 42.38 83 THR A C 1
ATOM 680 O O . THR A 1 83 ? 43.592 3.829 -69.245 1.00 42.38 83 THR A O 1
ATOM 683 N N . ALA A 1 84 ? 42.619 5.835 -69.021 1.00 50.25 84 ALA A N 1
ATOM 684 C CA . ALA A 1 84 ? 41.642 5.443 -68.006 1.00 50.25 84 ALA A CA 1
ATOM 685 C C . ALA A 1 84 ? 40.681 4.413 -68.623 1.00 50.25 84 ALA A C 1
ATOM 687 O O . ALA A 1 84 ? 39.839 4.740 -69.468 1.00 50.25 84 ALA A O 1
ATOM 688 N N . THR A 1 85 ? 40.863 3.147 -68.263 1.00 47.44 85 THR A N 1
ATOM 689 C CA . THR A 1 85 ? 40.018 2.053 -68.735 1.00 47.44 85 THR A CA 1
ATOM 690 C C . THR A 1 85 ? 38.670 2.108 -68.013 1.00 47.44 85 THR A C 1
ATOM 692 O O . THR A 1 85 ? 38.555 2.616 -66.899 1.00 47.44 85 THR A O 1
ATOM 695 N N . LYS A 1 86 ? 37.611 1.579 -68.638 1.00 57.47 86 LYS A N 1
ATOM 696 C CA . LYS A 1 86 ? 36.246 1.516 -68.071 1.00 57.47 86 LYS A CA 1
ATOM 697 C C . LYS A 1 86 ? 36.194 0.906 -66.657 1.00 57.47 86 LYS A C 1
ATOM 699 O O . LYS A 1 86 ? 35.248 1.181 -65.929 1.00 57.47 86 LYS A O 1
ATOM 704 N N . SER A 1 87 ? 37.211 0.129 -66.277 1.00 57.59 87 SER A N 1
ATOM 705 C CA . SER A 1 87 ? 37.389 -0.447 -64.943 1.00 57.59 87 SER A CA 1
ATOM 706 C C . SER A 1 87 ? 37.522 0.616 -63.844 1.00 57.59 87 SER A C 1
ATOM 708 O O . SER A 1 87 ? 36.866 0.490 -62.816 1.00 57.59 87 SER A O 1
ATOM 710 N N . ASP A 1 88 ? 38.272 1.701 -64.068 1.00 59.59 88 ASP A N 1
ATOM 711 C CA . ASP A 1 88 ? 38.470 2.751 -63.051 1.00 59.59 88 ASP A CA 1
ATOM 712 C C . ASP A 1 88 ? 37.193 3.552 -62.779 1.00 59.59 88 ASP A C 1
ATOM 714 O O . ASP A 1 88 ? 36.907 3.914 -61.640 1.00 59.59 88 ASP A O 1
ATOM 718 N N . ARG A 1 89 ? 36.375 3.783 -63.814 1.00 61.16 89 ARG A N 1
ATOM 719 C CA . ARG A 1 89 ? 35.079 4.461 -63.656 1.00 61.16 89 ARG A CA 1
ATOM 720 C C . ARG A 1 89 ? 34.074 3.608 -62.885 1.00 61.16 89 ARG A C 1
ATOM 722 O O . ARG A 1 89 ? 33.363 4.135 -62.039 1.00 61.16 89 ARG A O 1
ATOM 729 N N . VAL A 1 90 ? 34.048 2.296 -63.133 1.00 65.81 90 VAL A N 1
ATOM 730 C CA . VAL A 1 90 ? 33.189 1.360 -62.387 1.00 65.81 90 VAL A CA 1
ATOM 731 C C . VAL A 1 90 ? 33.611 1.286 -60.916 1.00 65.81 90 VAL A C 1
ATOM 733 O O . VAL A 1 90 ? 32.744 1.307 -60.043 1.00 65.81 90 VAL A O 1
ATOM 736 N N . SER A 1 91 ? 34.916 1.278 -60.627 1.00 72.56 91 SER A N 1
ATOM 737 C CA . SER A 1 91 ? 35.441 1.335 -59.255 1.00 72.56 91 SER A CA 1
ATOM 738 C C . SER A 1 91 ? 35.092 2.651 -58.549 1.00 72.56 91 SER A C 1
ATOM 740 O O . SER A 1 91 ? 34.705 2.645 -57.380 1.00 72.56 91 SER A O 1
ATOM 742 N N . GLN A 1 92 ? 35.157 3.780 -59.258 1.00 79.06 92 GLN A N 1
ATOM 743 C CA . GLN A 1 92 ? 34.791 5.090 -58.715 1.00 79.06 92 GLN A CA 1
ATOM 744 C C . GLN A 1 92 ? 33.283 5.203 -58.426 1.00 79.06 92 GLN A C 1
ATOM 746 O O . GLN A 1 92 ? 32.894 5.684 -57.362 1.00 79.06 92 GLN A O 1
ATOM 751 N N . ASP A 1 93 ? 32.427 4.707 -59.322 1.00 84.44 93 ASP A N 1
ATOM 752 C CA . ASP A 1 93 ? 30.972 4.691 -59.120 1.00 84.44 93 ASP A CA 1
ATOM 753 C C . ASP A 1 93 ? 30.560 3.792 -57.944 1.00 84.44 93 ASP A C 1
ATOM 755 O O . ASP A 1 93 ? 29.600 4.093 -57.229 1.00 84.44 93 ASP A O 1
ATOM 759 N N . GLN A 1 94 ? 31.274 2.683 -57.724 1.00 88.06 94 GLN A N 1
ATOM 760 C CA . GLN A 1 94 ? 31.079 1.830 -56.551 1.00 88.06 94 GLN A CA 1
ATOM 761 C C . GLN A 1 94 ? 31.485 2.553 -55.265 1.00 88.06 94 GLN A C 1
ATOM 763 O O . GLN A 1 94 ? 30.715 2.543 -54.306 1.00 88.06 94 GLN A O 1
ATOM 768 N N . LEU A 1 95 ? 32.631 3.240 -55.254 1.00 89.50 95 LEU A N 1
ATOM 769 C CA . LEU A 1 95 ? 33.094 4.010 -54.098 1.00 89.50 95 LEU A CA 1
ATOM 770 C C . LEU A 1 95 ? 32.084 5.095 -53.688 1.00 89.50 95 LEU A C 1
ATOM 772 O O . LEU A 1 95 ? 31.713 5.171 -52.520 1.00 89.50 95 LEU A O 1
ATOM 776 N N . ILE A 1 96 ? 31.545 5.849 -54.652 1.00 92.00 96 ILE A N 1
ATOM 777 C CA . ILE A 1 96 ? 30.522 6.880 -54.398 1.00 92.00 96 ILE A CA 1
ATOM 778 C C . ILE A 1 96 ? 29.251 6.269 -53.782 1.00 92.00 96 ILE A C 1
ATOM 780 O O . ILE A 1 96 ? 28.616 6.877 -52.919 1.00 92.00 96 ILE A O 1
ATOM 784 N N . LYS A 1 97 ? 28.851 5.062 -54.207 1.00 93.31 97 LYS A N 1
ATOM 785 C CA . LYS A 1 97 ? 27.708 4.353 -53.603 1.00 93.31 97 LYS A CA 1
ATOM 786 C C . LYS A 1 97 ? 27.999 3.945 -52.161 1.00 93.31 97 LYS A C 1
ATOM 788 O O . LYS A 1 97 ? 27.128 4.117 -51.314 1.00 93.31 97 LYS A O 1
ATOM 793 N N . TYR A 1 98 ? 29.203 3.448 -51.878 1.00 92.69 98 TYR A N 1
ATOM 794 C CA . TYR A 1 98 ? 29.612 3.108 -50.515 1.00 92.69 98 TYR A CA 1
ATOM 795 C C . TYR A 1 98 ? 29.656 4.336 -49.601 1.00 92.69 98 TYR A C 1
ATOM 797 O O . TYR A 1 98 ? 29.177 4.262 -48.473 1.00 92.69 98 TYR A O 1
ATOM 805 N N . GLU A 1 99 ? 30.159 5.474 -50.080 1.00 93.56 99 GLU A N 1
ATOM 806 C CA . GLU A 1 99 ? 30.178 6.728 -49.315 1.00 93.56 99 GLU A CA 1
ATOM 807 C C . GLU A 1 99 ? 28.766 7.224 -48.980 1.00 93.56 99 GLU A C 1
ATOM 809 O O . GLU A 1 99 ? 28.505 7.612 -47.841 1.00 93.56 99 GLU A O 1
ATOM 814 N N . LYS A 1 100 ? 27.832 7.156 -49.941 1.00 95.38 100 LYS A N 1
ATOM 815 C CA . LYS A 1 100 ? 26.416 7.486 -49.709 1.00 95.38 100 LYS A CA 1
ATOM 816 C C . LYS A 1 100 ? 25.777 6.556 -48.685 1.00 95.38 100 LYS A C 1
ATOM 818 O O . LYS A 1 100 ? 25.156 7.035 -47.744 1.00 95.38 100 LYS A O 1
ATOM 823 N N . LEU A 1 101 ? 25.990 5.248 -48.826 1.00 94.44 101 LEU A N 1
ATOM 824 C CA . LEU A 1 101 ? 25.452 4.260 -47.893 1.00 94.44 101 LEU A CA 1
ATOM 825 C C . LEU A 1 101 ? 26.026 4.446 -46.480 1.00 94.44 101 LEU A C 1
ATOM 827 O O . LEU A 1 101 ? 25.307 4.312 -45.495 1.00 94.44 101 LEU A O 1
ATOM 831 N N . LEU A 1 102 ? 27.308 4.808 -46.364 1.00 95.06 102 LEU A N 1
ATOM 832 C CA . LEU A 1 102 ? 27.937 5.124 -45.083 1.00 95.06 102 LEU A CA 1
ATOM 833 C C . LEU A 1 102 ? 27.357 6.403 -44.460 1.00 95.06 102 LEU A C 1
ATOM 835 O O . LEU A 1 102 ? 27.193 6.466 -43.242 1.00 95.06 102 LEU A O 1
ATOM 839 N N . ALA A 1 103 ? 27.057 7.419 -45.271 1.00 95.19 103 ALA A N 1
ATOM 840 C CA . ALA A 1 103 ? 26.407 8.640 -44.802 1.00 95.19 103 ALA A CA 1
ATOM 841 C C . ALA A 1 103 ? 24.980 8.361 -44.304 1.00 95.19 103 ALA A C 1
ATOM 843 O O . ALA A 1 103 ? 24.626 8.803 -43.214 1.00 95.19 103 ALA A O 1
ATOM 844 N N . GLU A 1 104 ? 24.202 7.570 -45.045 1.00 97.19 104 GLU A N 1
ATOM 845 C CA . GLU A 1 104 ? 22.863 7.122 -44.638 1.00 97.19 104 GLU A CA 1
ATOM 846 C C . GLU A 1 104 ? 22.911 6.282 -43.357 1.00 97.19 104 GLU A C 1
ATOM 848 O O . GLU A 1 104 ? 22.131 6.516 -42.437 1.00 97.19 104 GLU A O 1
ATOM 853 N N . TYR A 1 105 ? 23.873 5.363 -43.248 1.00 95.75 105 TYR A N 1
ATOM 854 C CA . TYR A 1 105 ? 24.093 4.577 -42.035 1.00 95.75 105 TYR A CA 1
ATOM 855 C C . TYR A 1 105 ? 24.396 5.471 -40.825 1.00 95.75 105 TYR A C 1
ATOM 857 O O . TYR A 1 105 ? 23.804 5.294 -39.763 1.00 95.75 105 TYR A O 1
ATOM 865 N N . LYS A 1 106 ? 25.281 6.465 -40.981 1.00 96.19 106 LYS A N 1
ATOM 866 C CA . LYS A 1 106 ? 25.597 7.424 -39.911 1.00 96.19 106 LYS A CA 1
ATOM 867 C C . LYS A 1 106 ? 24.388 8.272 -39.524 1.00 96.19 106 LYS A C 1
ATOM 869 O O . LYS A 1 106 ? 24.183 8.512 -38.339 1.00 96.19 106 LYS A O 1
ATOM 874 N N . GLN A 1 107 ? 23.590 8.702 -40.500 1.00 96.62 107 GLN A N 1
ATOM 875 C CA . GLN A 1 107 ? 22.353 9.432 -40.237 1.00 96.62 107 GLN A CA 1
ATOM 876 C C . GLN A 1 107 ? 21.378 8.570 -39.430 1.00 96.62 107 GLN A C 1
ATOM 878 O O . GLN A 1 107 ? 20.917 8.995 -38.378 1.00 96.62 107 GLN A O 1
ATOM 883 N N . MET A 1 108 ? 21.152 7.327 -39.857 1.00 96.25 108 MET A N 1
ATOM 884 C CA . MET A 1 108 ? 20.270 6.387 -39.164 1.00 96.25 108 MET A CA 1
ATOM 885 C C . MET A 1 108 ? 20.765 6.053 -37.751 1.00 96.25 108 MET A C 1
ATOM 887 O O . MET A 1 108 ? 19.964 5.922 -36.829 1.00 96.25 108 MET A O 1
ATOM 891 N N . GLN A 1 109 ? 22.081 5.952 -37.557 1.00 96.94 109 GLN A N 1
ATOM 892 C CA . GLN A 1 109 ? 22.685 5.764 -36.239 1.00 96.94 109 GLN A CA 1
ATOM 893 C C . GLN A 1 109 ? 22.418 6.962 -35.314 1.00 96.94 109 GLN A C 1
ATOM 895 O O . GLN A 1 109 ? 22.104 6.766 -34.139 1.00 96.94 109 GLN A O 1
ATOM 900 N N . ASN A 1 110 ? 22.520 8.188 -35.834 1.00 96.62 110 ASN A N 1
ATOM 901 C CA . ASN A 1 110 ? 22.210 9.398 -35.073 1.00 96.62 110 ASN A CA 1
ATOM 902 C C . ASN A 1 110 ? 20.717 9.472 -34.733 1.00 96.62 110 ASN A C 1
ATOM 904 O O . ASN A 1 110 ? 20.376 9.686 -33.572 1.00 96.62 110 ASN A O 1
ATOM 908 N N . ASP A 1 111 ? 19.841 9.222 -35.709 1.00 97.88 111 ASP A N 1
ATOM 909 C CA . ASP A 1 111 ? 18.388 9.228 -35.514 1.00 97.88 111 ASP A CA 1
ATOM 910 C C . ASP A 1 111 ? 17.971 8.192 -34.458 1.00 97.88 111 ASP A C 1
ATOM 912 O O . ASP A 1 111 ? 17.172 8.489 -33.569 1.00 97.88 111 ASP A O 1
ATOM 916 N N . LEU A 1 112 ? 18.568 6.993 -34.491 1.00 97.25 112 LEU A N 1
ATOM 917 C CA . LEU A 1 112 ? 18.354 5.964 -33.474 1.00 97.25 112 LEU A CA 1
ATOM 918 C C . LEU A 1 112 ? 18.761 6.452 -32.079 1.00 97.25 112 LEU A C 1
ATOM 920 O O . LEU A 1 112 ? 18.024 6.234 -31.119 1.00 97.25 112 LEU A O 1
ATOM 924 N N . HIS A 1 113 ? 19.912 7.116 -31.954 1.00 97.31 113 HIS A N 1
ATOM 925 C CA . HIS A 1 113 ? 20.363 7.656 -30.673 1.00 97.31 113 HIS A CA 1
ATOM 926 C C . HIS A 1 113 ? 19.412 8.741 -30.148 1.00 97.31 113 HIS A C 1
ATOM 928 O O . HIS A 1 113 ? 19.051 8.721 -28.973 1.00 97.31 113 HIS A O 1
ATOM 934 N N . THR A 1 114 ? 18.930 9.630 -31.021 1.00 97.38 114 THR A N 1
ATOM 935 C CA . THR A 1 114 ? 17.928 10.644 -30.668 1.00 97.38 114 THR A CA 1
ATOM 936 C C . THR A 1 114 ? 16.615 10.010 -30.205 1.00 97.38 114 THR A C 1
ATOM 938 O O . THR A 1 114 ? 16.081 10.402 -29.170 1.00 97.38 114 THR A O 1
ATOM 941 N N . VAL A 1 115 ? 16.107 9.002 -30.920 1.00 97.69 115 VAL A N 1
ATOM 942 C CA . VAL A 1 115 ? 14.866 8.301 -30.546 1.00 97.69 115 VAL A CA 1
ATOM 943 C C . VAL A 1 115 ? 15.014 7.570 -29.210 1.00 97.69 115 VAL A C 1
ATOM 945 O O . VAL A 1 115 ? 14.077 7.568 -28.411 1.00 97.69 115 VAL A O 1
ATOM 948 N N . LEU A 1 116 ? 16.177 6.970 -28.940 1.00 97.56 116 LEU A N 1
ATOM 949 C CA . LEU A 1 116 ? 16.452 6.343 -27.646 1.00 97.56 116 LEU A CA 1
ATOM 950 C C . LEU A 1 116 ? 16.456 7.365 -26.503 1.00 97.56 116 LEU A C 1
ATOM 952 O O . LEU A 1 116 ? 15.840 7.091 -25.477 1.00 97.56 116 LEU A O 1
ATOM 956 N N . GLY A 1 117 ? 17.044 8.548 -26.705 1.00 97.94 117 GLY A N 1
ATOM 957 C CA . GLY A 1 117 ? 16.997 9.632 -25.718 1.00 97.94 117 GLY A CA 1
ATOM 958 C C . GLY A 1 117 ? 15.567 10.087 -25.411 1.00 97.94 117 GLY A C 1
ATOM 959 O O . GLY A 1 117 ? 15.157 10.104 -24.255 1.00 97.94 117 GLY A O 1
ATOM 960 N N . VAL A 1 118 ? 14.756 10.343 -26.444 1.00 98.00 118 VAL A N 1
ATOM 961 C CA . VAL A 1 118 ? 13.337 10.713 -26.263 1.00 98.00 118 VAL A CA 1
ATOM 962 C C . VAL A 1 118 ? 12.559 9.607 -25.543 1.00 98.00 118 VAL A C 1
ATOM 964 O O . VAL A 1 118 ? 11.720 9.878 -24.688 1.00 98.00 118 VAL A O 1
ATOM 967 N N . LYS A 1 119 ? 12.837 8.337 -25.853 1.00 98.12 119 LYS A N 1
ATOM 968 C CA . LYS A 1 119 ? 12.219 7.205 -25.155 1.00 98.12 119 LYS A CA 1
ATOM 969 C C . LYS A 1 119 ? 12.577 7.195 -23.665 1.00 98.12 119 LYS A C 1
ATOM 971 O O . LYS A 1 119 ? 11.705 6.897 -22.853 1.00 98.12 119 LYS A O 1
ATOM 976 N N . GLU A 1 120 ? 13.827 7.471 -23.304 1.00 98.19 120 GLU A N 1
ATOM 977 C CA . GLU A 1 120 ? 14.265 7.540 -21.904 1.00 98.19 120 GLU A CA 1
ATOM 978 C C . GLU A 1 120 ? 13.557 8.671 -21.150 1.00 98.19 120 GLU A C 1
ATOM 980 O O . GLU A 1 120 ? 13.042 8.436 -20.057 1.00 98.19 120 GLU A O 1
ATOM 985 N N . GLU A 1 121 ? 13.427 9.850 -21.762 1.00 97.69 121 GLU A N 1
ATOM 986 C CA . GLU A 1 121 ? 12.657 10.970 -21.204 1.00 97.69 121 GLU A CA 1
ATOM 987 C C . GLU A 1 121 ? 11.183 10.591 -20.974 1.00 97.69 121 GLU A C 1
ATOM 989 O O . GLU A 1 121 ? 10.660 10.771 -19.874 1.00 97.69 121 GLU A O 1
ATOM 994 N N . LEU A 1 122 ? 10.533 9.956 -21.956 1.00 98.12 122 LEU A N 1
ATOM 995 C CA . LEU A 1 122 ? 9.146 9.490 -21.823 1.00 98.12 122 LEU A CA 1
ATOM 996 C C . LEU A 1 122 ? 8.969 8.428 -20.728 1.00 98.12 122 LEU A C 1
ATOM 998 O O . LEU A 1 122 ? 7.924 8.376 -20.078 1.00 98.12 122 LEU A O 1
ATOM 1002 N N . ILE A 1 123 ? 9.965 7.563 -20.513 1.00 98.19 123 ILE A N 1
ATOM 1003 C CA . ILE A 1 123 ? 9.938 6.584 -19.418 1.00 98.19 123 ILE A CA 1
ATOM 1004 C C . ILE A 1 123 ? 9.960 7.303 -18.067 1.00 98.19 123 ILE A C 1
ATOM 1006 O O . ILE A 1 123 ? 9.177 6.939 -17.188 1.00 98.19 123 ILE A O 1
ATOM 1010 N N . ILE A 1 124 ? 10.803 8.328 -17.918 1.00 98.12 124 ILE A N 1
ATOM 1011 C CA . ILE A 1 124 ? 10.886 9.136 -16.695 1.00 98.12 124 ILE A CA 1
ATOM 1012 C C . ILE A 1 124 ? 9.549 9.839 -16.435 1.00 98.12 124 ILE A C 1
ATOM 1014 O O . ILE A 1 124 ? 8.998 9.711 -15.341 1.00 98.12 124 ILE A O 1
ATOM 1018 N N . GLU A 1 125 ? 8.976 10.501 -17.443 1.00 98.25 125 GLU A N 1
ATOM 1019 C CA . GLU A 1 125 ? 7.669 11.162 -17.324 1.00 98.25 125 GLU A CA 1
ATOM 1020 C C . GLU A 1 125 ? 6.559 10.173 -16.946 1.00 98.25 125 GLU A C 1
ATOM 1022 O O . GLU A 1 125 ? 5.741 10.439 -16.060 1.00 98.25 125 GLU A O 1
ATOM 1027 N N . ARG A 1 126 ? 6.542 8.991 -17.574 1.00 98.31 126 ARG A N 1
ATOM 1028 C CA . ARG A 1 126 ? 5.599 7.920 -17.236 1.00 98.31 126 ARG A CA 1
ATOM 1029 C C . ARG A 1 126 ? 5.755 7.495 -15.781 1.00 98.31 126 ARG A C 1
ATOM 1031 O O . ARG A 1 126 ? 4.746 7.356 -15.092 1.00 98.31 126 ARG A O 1
ATOM 1038 N N . ASP A 1 127 ? 6.978 7.295 -15.301 1.00 98.00 127 ASP A N 1
ATOM 1039 C CA . ASP A 1 127 ? 7.240 6.887 -13.917 1.00 98.00 127 ASP A CA 1
ATOM 1040 C C . ASP A 1 127 ? 6.793 7.963 -12.911 1.00 98.00 127 ASP A C 1
ATOM 1042 O O . ASP A 1 127 ? 6.251 7.643 -11.849 1.00 98.00 127 ASP A O 1
ATOM 1046 N N . GLU A 1 128 ? 6.967 9.245 -13.237 1.00 98.38 128 GLU A N 1
ATOM 1047 C CA . GLU A 1 128 ? 6.456 10.360 -12.433 1.00 98.38 128 GLU A CA 1
ATOM 1048 C C . GLU A 1 128 ? 4.925 10.396 -12.392 1.00 98.38 128 GLU A C 1
ATOM 1050 O O . GLU A 1 128 ? 4.330 10.575 -11.322 1.00 98.38 128 GLU A O 1
ATOM 1055 N N . LEU A 1 129 ? 4.271 10.180 -13.536 1.00 98.38 129 LEU A N 1
ATOM 1056 C CA . LEU A 1 129 ? 2.814 10.115 -13.615 1.00 98.38 129 LEU A CA 1
ATOM 1057 C C . LEU A 1 129 ? 2.253 8.920 -12.843 1.00 98.38 129 LEU A C 1
ATOM 1059 O O . LEU A 1 129 ? 1.265 9.086 -12.130 1.00 98.38 129 LEU A O 1
ATOM 1063 N N . VAL A 1 130 ? 2.897 7.752 -12.913 1.00 98.56 130 VAL A N 1
ATOM 1064 C CA . VAL A 1 130 ? 2.516 6.573 -12.118 1.00 98.56 130 VAL A CA 1
ATOM 1065 C C . VAL A 1 130 ? 2.583 6.893 -10.626 1.00 98.56 130 VAL A C 1
ATOM 1067 O O . VAL A 1 130 ? 1.584 6.734 -9.930 1.00 98.56 130 VAL A O 1
ATOM 1070 N N . LYS A 1 131 ? 3.689 7.476 -10.143 1.00 98.31 131 LYS A N 1
ATOM 1071 C CA . LYS A 1 131 ? 3.808 7.900 -8.733 1.00 98.31 131 LYS A CA 1
ATOM 1072 C C . LYS A 1 131 ? 2.710 8.883 -8.327 1.00 98.31 131 LYS A C 1
ATOM 1074 O O . LYS A 1 131 ? 2.207 8.838 -7.203 1.00 98.31 131 LYS A O 1
ATOM 1079 N N . LYS A 1 132 ? 2.336 9.797 -9.226 1.00 98.38 132 LYS A N 1
ATOM 1080 C CA . LYS A 1 132 ? 1.256 10.759 -8.981 1.00 98.38 132 LYS A CA 1
ATOM 1081 C C . LYS A 1 132 ? -0.102 10.066 -8.877 1.00 98.38 132 LYS A C 1
ATOM 1083 O O . LYS A 1 132 ? -0.880 10.418 -7.990 1.00 98.38 132 LYS A O 1
ATOM 1088 N N . VAL A 1 133 ? -0.378 9.098 -9.748 1.00 98.31 133 VAL A N 1
ATOM 1089 C CA . VAL A 1 133 ? -1.597 8.281 -9.701 1.00 98.31 133 VAL A CA 1
ATOM 1090 C C . VAL A 1 133 ? -1.643 7.461 -8.416 1.00 98.31 133 VAL A C 1
ATOM 1092 O O . VAL A 1 133 ? -2.667 7.497 -7.738 1.00 98.31 133 VAL A O 1
ATOM 1095 N N . ASP A 1 134 ? -0.548 6.810 -8.025 1.00 97.44 134 ASP A N 1
ATOM 1096 C CA . ASP A 1 134 ? -0.475 6.028 -6.785 1.00 97.44 134 ASP A CA 1
ATOM 1097 C C . ASP A 1 134 ? -0.785 6.898 -5.565 1.00 97.44 134 ASP A C 1
ATOM 1099 O O . ASP A 1 134 ? -1.650 6.559 -4.756 1.00 97.44 134 ASP A O 1
ATOM 1103 N N . ARG A 1 135 ? -0.161 8.082 -5.483 1.00 97.44 135 ARG A N 1
ATOM 1104 C CA . ARG A 1 135 ? -0.430 9.048 -4.413 1.00 97.44 135 ARG A CA 1
ATOM 1105 C C . ARG A 1 135 ? -1.901 9.452 -4.383 1.00 97.44 135 ARG A C 1
ATOM 1107 O O . ARG A 1 135 ? -2.536 9.368 -3.337 1.00 97.44 135 ARG A O 1
ATOM 1114 N N . LEU A 1 136 ? -2.456 9.894 -5.511 1.00 96.75 136 LEU A N 1
ATOM 1115 C CA . LEU A 1 136 ? -3.859 10.314 -5.573 1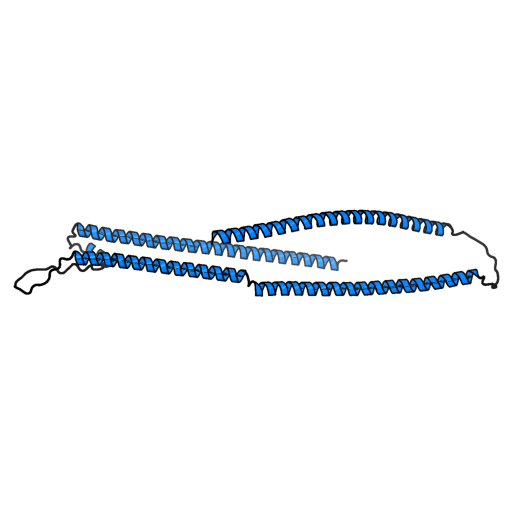.00 96.75 136 LEU A CA 1
ATOM 1116 C C . LEU A 1 136 ? -4.814 9.167 -5.228 1.00 96.75 136 LEU A C 1
ATOM 1118 O O . LEU A 1 136 ? -5.826 9.399 -4.574 1.00 96.75 136 LEU A O 1
ATOM 1122 N N . THR A 1 137 ? -4.477 7.939 -5.614 1.00 94.75 137 THR A N 1
ATOM 1123 C CA . THR A 1 137 ? -5.254 6.739 -5.289 1.00 94.75 137 THR A CA 1
ATOM 1124 C C . THR A 1 137 ? -5.243 6.473 -3.789 1.00 94.75 137 THR A C 1
ATOM 1126 O O . THR A 1 137 ? -6.300 6.211 -3.212 1.00 94.75 137 THR A O 1
ATOM 1129 N N . THR A 1 138 ? -4.089 6.603 -3.126 1.00 90.88 138 THR A N 1
ATOM 1130 C CA . THR A 1 138 ? -4.020 6.498 -1.662 1.00 90.88 138 THR A CA 1
ATOM 1131 C C . THR A 1 138 ? -4.828 7.593 -0.970 1.00 90.88 138 THR A C 1
ATOM 1133 O O . THR A 1 138 ? -5.633 7.274 -0.101 1.00 90.88 138 THR A O 1
ATOM 1136 N N . GLU A 1 139 ? -4.707 8.855 -1.393 1.00 90.50 139 GLU A N 1
ATOM 1137 C CA . GLU A 1 139 ? -5.489 9.967 -0.826 1.00 90.50 139 GLU A CA 1
ATOM 1138 C C . GLU A 1 139 ? -6.998 9.755 -1.020 1.00 90.50 139 GLU A C 1
ATOM 1140 O O . GLU A 1 139 ? -7.784 9.924 -0.091 1.00 90.50 139 GLU A O 1
ATOM 1145 N N . MET A 1 140 ? -7.418 9.320 -2.211 1.00 91.06 140 MET A N 1
ATOM 1146 C CA . MET A 1 140 ? -8.818 8.998 -2.494 1.00 91.06 140 MET A CA 1
ATOM 1147 C C . MET A 1 140 ? -9.317 7.848 -1.616 1.00 91.06 140 MET A C 1
ATOM 1149 O O . MET A 1 140 ? -10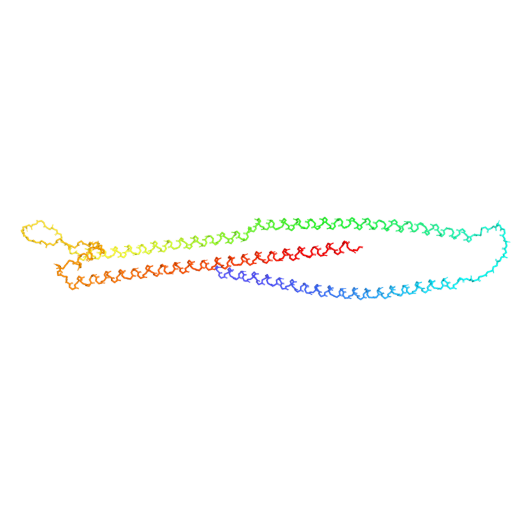.430 7.903 -1.100 1.00 91.06 140 MET A O 1
ATOM 1153 N N . SER A 1 141 ? -8.487 6.826 -1.405 1.00 87.88 141 SER A N 1
ATOM 1154 C CA . SER A 1 141 ? -8.817 5.705 -0.524 1.00 87.88 141 SER A CA 1
ATOM 1155 C C . SER A 1 141 ? -9.002 6.167 0.922 1.00 87.88 141 SER A C 1
ATOM 1157 O O . SER A 1 141 ? -9.960 5.745 1.564 1.00 87.88 141 SER A O 1
ATOM 1159 N N . PHE A 1 142 ? -8.153 7.079 1.413 1.00 86.44 142 PHE A N 1
ATOM 1160 C CA . PHE A 1 142 ? -8.322 7.700 2.732 1.00 86.44 142 PHE A CA 1
ATOM 1161 C C . PHE A 1 142 ? -9.600 8.540 2.827 1.00 86.44 142 PHE A C 1
ATOM 1163 O O . PHE A 1 142 ? -10.265 8.524 3.859 1.00 86.44 142 PHE A O 1
ATOM 1170 N N . LEU A 1 143 ? -9.968 9.261 1.765 1.00 83.69 143 LEU A N 1
ATOM 1171 C CA . LEU A 1 143 ? -11.189 10.070 1.741 1.00 83.69 143 LEU A CA 1
ATOM 1172 C C . LEU A 1 143 ? -12.466 9.222 1.698 1.00 83.69 143 LEU A C 1
ATOM 1174 O O . LEU A 1 143 ? -13.428 9.543 2.391 1.00 83.69 143 LEU A O 1
ATOM 1178 N N . LEU A 1 144 ? -12.488 8.161 0.887 1.00 83.31 144 LEU A N 1
ATOM 1179 C CA . LEU A 1 144 ? -13.669 7.313 0.703 1.00 83.31 144 LEU A CA 1
ATOM 1180 C C . LEU A 1 144 ? -13.882 6.338 1.861 1.00 83.31 144 LEU A C 1
ATOM 1182 O O . LEU A 1 144 ? -15.011 6.173 2.317 1.00 83.31 144 LEU A O 1
ATOM 1186 N N . ASN A 1 145 ? -12.811 5.703 2.341 1.00 80.00 145 ASN A N 1
ATOM 1187 C CA . ASN A 1 145 ? -12.899 4.686 3.392 1.00 80.00 145 ASN A CA 1
ATOM 1188 C C . ASN A 1 145 ? -12.682 5.266 4.799 1.00 80.00 145 ASN A C 1
ATOM 1190 O O . ASN A 1 145 ? -12.849 4.553 5.788 1.00 80.00 145 ASN A O 1
ATOM 1194 N N . GLY A 1 146 ? -12.320 6.550 4.899 1.00 74.06 146 GLY A N 1
ATOM 1195 C CA . GLY A 1 146 ? -11.813 7.150 6.129 1.00 74.06 146 GLY A CA 1
ATOM 1196 C C . GLY A 1 146 ? -10.407 6.645 6.470 1.00 74.06 146 GLY A C 1
ATOM 1197 O O . GLY A 1 146 ? -9.917 5.665 5.908 1.00 74.06 146 GLY A O 1
ATOM 1198 N N . ASP A 1 147 ? -9.731 7.308 7.412 1.00 75.81 147 ASP A N 1
ATOM 1199 C CA . ASP A 1 147 ? -8.494 6.765 7.975 1.00 75.81 147 ASP A CA 1
ATOM 1200 C C . ASP A 1 147 ? -8.849 5.562 8.869 1.00 75.81 147 ASP A C 1
ATOM 1202 O O . ASP A 1 147 ? -9.519 5.750 9.892 1.00 75.81 147 ASP A O 1
ATOM 1206 N N . PRO A 1 148 ? -8.427 4.328 8.524 1.00 72.62 148 PRO A N 1
ATOM 1207 C CA . PRO A 1 148 ? -8.741 3.147 9.322 1.00 72.62 148 PRO A CA 1
ATOM 1208 C C . PRO A 1 148 ? -8.206 3.253 10.755 1.00 72.62 148 PRO A C 1
ATOM 1210 O O . PRO A 1 148 ? -8.785 2.657 11.662 1.00 72.62 148 PRO A O 1
ATOM 1213 N N . ARG A 1 149 ? -7.147 4.043 10.992 1.00 75.81 149 ARG A N 1
ATOM 1214 C CA . ARG A 1 149 ? -6.652 4.316 12.350 1.00 75.81 149 ARG A CA 1
ATOM 1215 C C . ARG A 1 149 ? -7.633 5.178 13.127 1.00 75.81 149 ARG A C 1
ATOM 1217 O O . ARG A 1 149 ? -7.973 4.848 14.255 1.00 75.81 149 ARG A O 1
ATOM 1224 N N . ARG A 1 150 ? -8.155 6.225 12.489 1.00 78.56 150 ARG A N 1
ATOM 1225 C CA . ARG A 1 150 ? -9.138 7.129 13.092 1.00 78.56 150 ARG A CA 1
ATOM 1226 C C . ARG A 1 150 ? -10.458 6.418 13.388 1.00 78.56 150 ARG A C 1
ATOM 1228 O O . ARG A 1 150 ? -11.019 6.609 14.456 1.00 78.56 150 ARG A O 1
ATOM 1235 N N . ALA A 1 151 ? -10.918 5.547 12.4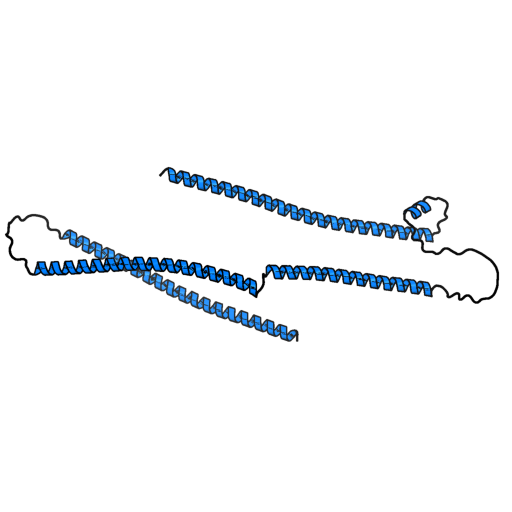89 1.00 78.69 151 ALA A N 1
ATOM 1236 C CA . ALA A 1 151 ? -12.108 4.730 12.727 1.00 78.69 151 ALA A CA 1
ATOM 1237 C C . ALA A 1 151 ? -11.932 3.765 13.917 1.00 78.69 151 ALA A C 1
ATOM 1239 O O . ALA A 1 151 ? -12.864 3.578 14.701 1.00 78.69 151 ALA A O 1
ATOM 1240 N N . ALA A 1 152 ? -10.744 3.170 14.073 1.00 80.19 152 ALA A N 1
ATOM 1241 C CA . ALA A 1 152 ? -10.426 2.319 15.219 1.00 80.19 152 ALA A CA 1
ATOM 1242 C C . ALA A 1 152 ? -10.360 3.118 16.535 1.00 80.19 152 ALA A C 1
ATOM 1244 O O . ALA A 1 152 ? -10.936 2.692 17.534 1.00 80.19 152 ALA A O 1
ATOM 1245 N N . GLU A 1 153 ? -9.731 4.296 16.525 1.00 84.19 153 GLU A N 1
ATOM 1246 C CA . GLU A 1 153 ? -9.675 5.203 17.681 1.00 84.19 153 GLU A CA 1
ATOM 1247 C C . GLU A 1 153 ? -11.071 5.687 18.109 1.00 84.19 153 GLU A C 1
ATOM 1249 O O . GLU A 1 153 ? -11.400 5.669 19.299 1.00 84.19 153 GLU A O 1
ATOM 1254 N N . ASP A 1 154 ? -11.921 6.062 17.148 1.00 87.62 154 ASP A N 1
ATOM 1255 C CA . ASP A 1 154 ? -13.305 6.478 17.402 1.00 87.62 154 ASP A CA 1
ATOM 1256 C C . ASP A 1 154 ? -14.121 5.326 18.026 1.00 87.62 154 ASP A C 1
ATOM 1258 O O . ASP A 1 154 ? -14.886 5.534 18.974 1.00 87.62 154 ASP A O 1
ATOM 1262 N N . LEU A 1 155 ? -13.928 4.090 17.550 1.00 90.69 155 LEU A N 1
ATOM 1263 C CA . LEU A 1 155 ? -14.588 2.902 18.095 1.00 90.69 155 LEU A CA 1
ATOM 1264 C C . LEU A 1 155 ? -14.150 2.601 19.536 1.00 90.69 155 LEU A C 1
ATOM 1266 O O . LEU A 1 155 ? -14.999 2.327 20.388 1.00 90.69 155 LEU A O 1
ATOM 1270 N N . ASP A 1 156 ? -12.850 2.666 19.824 1.00 92.44 156 ASP A N 1
ATOM 1271 C CA . ASP A 1 156 ? -12.317 2.454 21.174 1.00 92.44 156 ASP A CA 1
ATOM 1272 C C . ASP A 1 156 ? -12.820 3.521 22.157 1.00 92.44 156 ASP A C 1
ATOM 1274 O O . ASP A 1 156 ? -13.195 3.196 23.290 1.00 92.44 156 ASP A O 1
ATOM 1278 N N . SER A 1 157 ? -12.904 4.778 21.712 1.00 94.56 157 SER A N 1
ATOM 1279 C CA . SER A 1 157 ? -13.480 5.881 22.486 1.00 94.56 157 SER A CA 1
ATOM 1280 C C . SER A 1 157 ? -14.954 5.624 22.831 1.00 94.56 157 SER A C 1
ATOM 1282 O O . SER A 1 157 ? -15.341 5.672 24.003 1.00 94.56 157 SER A O 1
ATOM 1284 N N . LEU A 1 158 ? -15.768 5.229 21.843 1.00 95.88 158 LEU A N 1
ATOM 1285 C CA . LEU A 1 158 ? -17.174 4.868 22.054 1.00 95.88 158 LEU A CA 1
ATOM 1286 C C . LEU A 1 158 ? -17.336 3.654 22.978 1.00 95.88 158 LEU A C 1
ATOM 1288 O O . LEU A 1 158 ? -18.237 3.625 23.818 1.00 95.88 158 LEU A O 1
ATOM 1292 N N . LEU A 1 159 ? -16.468 2.644 22.865 1.00 96.75 159 LEU A N 1
ATOM 1293 C CA . LEU A 1 159 ? -16.474 1.487 23.763 1.00 96.75 159 LEU A CA 1
ATOM 1294 C C . LEU A 1 159 ? -16.127 1.879 25.202 1.00 96.75 159 LEU A C 1
ATOM 1296 O O . LEU A 1 159 ? -16.728 1.347 26.142 1.00 96.75 159 LEU A O 1
ATOM 1300 N N . ALA A 1 160 ? -15.177 2.795 25.392 1.00 96.75 160 ALA A N 1
ATOM 1301 C CA . ALA A 1 160 ? -14.826 3.318 26.706 1.00 96.75 160 ALA A CA 1
ATOM 1302 C C . ALA A 1 160 ? -15.996 4.096 27.329 1.00 96.75 160 ALA A C 1
ATOM 1304 O O . ALA A 1 160 ? -16.355 3.835 28.481 1.00 96.75 160 ALA A O 1
ATOM 1305 N N . GLU A 1 161 ? -16.645 4.972 26.558 1.00 97.00 161 GLU A N 1
ATOM 1306 C CA . GLU A 1 161 ? -17.840 5.698 26.993 1.00 97.00 161 GLU A CA 1
ATOM 1307 C C . GLU A 1 161 ? -18.982 4.734 27.341 1.00 97.00 161 GLU A C 1
ATOM 1309 O O . GLU A 1 161 ? -19.584 4.833 28.411 1.00 97.00 161 GLU A O 1
ATOM 1314 N N . ASN A 1 162 ? -19.232 3.730 26.499 1.00 96.44 162 ASN A N 1
ATOM 1315 C CA . ASN A 1 162 ? -20.271 2.737 26.747 1.00 96.44 162 ASN A CA 1
ATOM 1316 C C . ASN A 1 162 ? -20.019 1.956 28.046 1.00 96.44 162 ASN A C 1
ATOM 1318 O O . ASN A 1 162 ? -20.932 1.774 28.855 1.00 96.44 162 ASN A O 1
ATOM 1322 N N . ARG A 1 163 ? -18.768 1.539 28.292 1.00 97.50 163 ARG A N 1
ATOM 1323 C CA . ARG A 1 163 ? -18.373 0.887 29.551 1.00 97.50 163 ARG A CA 1
ATOM 1324 C C . ARG A 1 163 ? -18.598 1.802 30.753 1.00 97.50 163 ARG A C 1
ATOM 1326 O O . ARG A 1 163 ? -19.101 1.331 31.772 1.00 97.50 163 ARG A O 1
ATOM 1333 N N . PHE A 1 164 ? -18.260 3.083 30.634 1.00 97.94 164 PHE A N 1
ATOM 1334 C CA . PHE A 1 164 ? -18.460 4.069 31.694 1.00 97.94 164 PHE A CA 1
ATOM 1335 C C . PHE A 1 164 ? -19.947 4.301 32.000 1.00 97.94 164 PHE A C 1
ATOM 1337 O O . PHE A 1 164 ? -20.357 4.228 33.158 1.00 97.94 164 PHE A O 1
ATOM 1344 N N . LEU A 1 165 ? -20.778 4.500 30.975 1.00 98.06 165 LEU A N 1
ATOM 1345 C CA . LEU A 1 165 ? -22.227 4.663 31.128 1.00 98.06 165 LEU A CA 1
ATOM 1346 C C . LEU A 1 165 ? -22.880 3.414 31.726 1.00 98.06 165 LEU A C 1
ATOM 1348 O O . LEU A 1 165 ? -23.732 3.521 32.605 1.00 98.06 165 LEU A O 1
ATOM 1352 N N . LYS A 1 166 ? -22.446 2.221 31.310 1.00 97.94 166 LYS A N 1
ATOM 1353 C CA . LYS A 1 166 ? -22.931 0.956 31.873 1.00 97.94 166 LYS A CA 1
ATOM 1354 C C . LYS A 1 166 ? -22.550 0.799 33.345 1.00 97.94 166 LYS A C 1
ATOM 1356 O O . LYS A 1 166 ? -23.362 0.321 34.132 1.00 97.94 166 LYS A O 1
ATOM 1361 N N . ALA A 1 167 ? -21.345 1.222 33.729 1.00 97.12 167 ALA A N 1
ATOM 1362 C CA . ALA A 1 167 ? -20.938 1.250 35.129 1.00 97.12 167 ALA A CA 1
ATOM 1363 C C . ALA A 1 167 ? -21.813 2.215 35.945 1.00 97.12 167 ALA A C 1
ATOM 1365 O O . ALA A 1 167 ? -22.326 1.814 36.984 1.00 97.12 167 ALA A O 1
ATOM 1366 N N . GLN A 1 168 ? -22.062 3.432 35.446 1.00 97.94 168 GLN A N 1
ATOM 1367 C CA . GLN A 1 168 ? -22.968 4.383 36.104 1.00 97.94 168 GLN A CA 1
ATOM 1368 C C . GLN A 1 168 ? -24.393 3.835 36.250 1.00 97.94 168 GLN A C 1
ATOM 1370 O O . GLN A 1 168 ? -24.997 3.976 37.311 1.00 97.94 168 GLN A O 1
ATOM 1375 N N . LEU A 1 169 ? -24.922 3.183 35.211 1.00 97.56 169 LEU A N 1
ATOM 1376 C CA . LEU A 1 169 ? -26.248 2.570 35.256 1.00 97.56 169 LEU A CA 1
ATOM 1377 C C . LEU A 1 169 ? -26.327 1.479 36.330 1.00 97.56 169 LEU A C 1
ATOM 1379 O O . LEU A 1 169 ? -27.289 1.448 37.094 1.00 97.56 169 LEU A O 1
ATOM 1383 N N . ASN A 1 170 ? -25.314 0.614 36.408 1.00 97.44 170 ASN A N 1
ATOM 1384 C CA . ASN A 1 170 ? -25.250 -0.434 37.425 1.00 97.44 170 ASN A CA 1
ATOM 1385 C C . ASN A 1 170 ? -25.197 0.160 38.839 1.00 97.44 170 ASN A C 1
ATOM 1387 O O . ASN A 1 170 ? -25.934 -0.300 39.707 1.00 97.44 170 ASN A O 1
ATOM 1391 N N . THR A 1 171 ? -24.387 1.201 39.060 1.00 97.00 171 THR A N 1
ATOM 1392 C CA . THR A 1 171 ? -24.337 1.909 40.348 1.00 97.00 171 THR A CA 1
ATOM 1393 C C . THR A 1 171 ? -25.704 2.487 40.711 1.00 97.00 171 THR A C 1
ATOM 1395 O O . THR A 1 171 ? -26.191 2.260 41.814 1.00 97.00 171 THR A O 1
ATOM 1398 N N . ALA A 1 172 ? -26.377 3.163 39.775 1.00 96.31 172 ALA A N 1
ATOM 1399 C CA . ALA A 1 172 ? -27.708 3.722 40.011 1.00 96.31 172 ALA A CA 1
ATOM 1400 C C . ALA A 1 172 ? -28.764 2.637 40.308 1.00 96.31 172 ALA A C 1
ATOM 1402 O O . ALA A 1 172 ? -29.669 2.843 41.120 1.00 96.31 172 ALA A O 1
ATOM 1403 N N . GLN A 1 173 ? -28.657 1.465 39.674 1.00 97.25 173 GLN A N 1
ATOM 1404 C CA . GLN A 1 173 ? -29.516 0.318 39.976 1.00 97.25 173 GLN A CA 1
ATOM 1405 C C . GLN A 1 173 ? -29.250 -0.239 41.377 1.00 97.25 173 GLN A C 1
ATOM 1407 O O . GLN A 1 173 ? -30.203 -0.490 42.112 1.00 97.25 173 GLN A O 1
ATOM 1412 N N . GLU A 1 174 ? -27.986 -0.390 41.772 1.00 96.62 174 GLU A N 1
ATOM 1413 C CA . GLU A 1 174 ? -27.609 -0.844 43.114 1.00 96.62 174 GLU A CA 1
ATOM 1414 C C . GLU A 1 174 ? -28.089 0.133 44.198 1.00 96.62 174 GLU A C 1
ATOM 1416 O O . GLU A 1 174 ? -28.659 -0.285 45.206 1.00 96.62 174 GLU A O 1
ATOM 1421 N N . GLU A 1 175 ? -27.956 1.441 43.966 1.00 95.38 175 GLU A N 1
ATOM 1422 C CA . GLU A 1 175 ? -28.500 2.478 44.847 1.00 95.38 175 GLU A CA 1
ATOM 1423 C C . GLU A 1 175 ? -30.028 2.396 44.948 1.00 95.38 175 GLU A C 1
ATOM 1425 O O . GLU A 1 175 ? -30.580 2.471 46.048 1.00 95.38 175 GLU A O 1
ATOM 1430 N N . SER A 1 176 ? -30.726 2.183 43.827 1.00 96.25 176 SER A N 1
ATOM 1431 C CA . SER A 1 176 ? -32.182 2.006 43.822 1.00 96.25 176 SER A CA 1
ATOM 1432 C C . SER A 1 176 ? -32.613 0.786 44.638 1.00 96.25 176 SER A C 1
ATOM 1434 O O . SER A 1 176 ? -33.527 0.887 45.459 1.00 96.25 176 SER A O 1
ATOM 1436 N N . GLU A 1 177 ? -31.943 -0.354 44.464 1.00 96.31 177 GLU A N 1
ATOM 1437 C CA . GLU A 1 177 ? -32.215 -1.566 45.241 1.00 96.31 177 GLU A CA 1
ATOM 1438 C C . GLU A 1 177 ? -31.895 -1.367 46.729 1.00 96.31 177 GLU A C 1
ATOM 1440 O O . GLU A 1 177 ? -32.693 -1.742 47.592 1.00 96.31 177 GLU A O 1
ATOM 1445 N N . ASN A 1 178 ? -30.799 -0.683 47.063 1.00 95.44 178 ASN A N 1
ATOM 1446 C CA . ASN A 1 178 ? -30.478 -0.317 48.443 1.00 95.44 178 ASN A CA 1
ATOM 1447 C C . ASN A 1 178 ? -31.551 0.587 49.069 1.00 95.44 178 ASN A C 1
ATOM 1449 O O . ASN A 1 178 ? -31.950 0.371 50.218 1.00 95.44 178 ASN A O 1
ATOM 1453 N N . ILE A 1 179 ? -32.084 1.558 48.325 1.00 95.75 179 ILE A N 1
ATOM 1454 C CA . ILE A 1 179 ? -33.189 2.410 48.788 1.00 95.75 179 ILE A CA 1
ATOM 1455 C C . ILE A 1 179 ? -34.466 1.585 48.987 1.00 95.75 179 ILE A C 1
ATOM 1457 O O . ILE A 1 179 ? -35.125 1.719 50.016 1.00 95.75 179 ILE A O 1
ATOM 1461 N N . LYS A 1 180 ? -34.813 0.685 48.059 1.00 96.50 180 LYS A N 1
ATOM 1462 C CA . LYS A 1 180 ? -35.976 -0.207 48.221 1.00 96.50 180 LYS A CA 1
ATOM 1463 C C . LYS A 1 180 ? -35.838 -1.082 49.464 1.00 96.50 180 LYS A C 1
ATOM 1465 O O . LYS A 1 180 ? -36.783 -1.190 50.244 1.00 96.50 180 LYS A O 1
ATOM 1470 N N . ASN A 1 181 ? -34.655 -1.650 49.684 1.00 94.00 181 ASN A N 1
ATOM 1471 C CA . ASN A 1 181 ? -34.363 -2.494 50.838 1.00 94.00 181 ASN A CA 1
ATOM 1472 C C . ASN A 1 181 ? -34.414 -1.709 52.155 1.00 94.00 181 ASN A C 1
ATOM 1474 O O . ASN A 1 181 ? -34.973 -2.193 53.140 1.00 94.00 181 ASN A O 1
ATOM 1478 N N . THR A 1 182 ? -33.863 -0.494 52.199 1.00 93.00 182 THR A N 1
ATOM 1479 C CA . THR A 1 182 ? -33.948 0.365 53.393 1.00 93.00 182 THR A CA 1
ATOM 1480 C C . THR A 1 182 ? -35.385 0.808 53.661 1.00 93.00 182 THR A C 1
ATOM 1482 O O . THR A 1 182 ? -35.842 0.711 54.797 1.00 93.00 182 THR A O 1
ATOM 1485 N N . LEU A 1 183 ? -36.143 1.190 52.630 1.00 94.19 183 LEU A N 1
ATOM 1486 C CA . LEU A 1 183 ? -37.560 1.534 52.752 1.00 94.19 183 LEU A CA 1
ATOM 1487 C C . LEU A 1 183 ? -38.399 0.349 53.252 1.00 94.19 183 LEU A C 1
ATOM 1489 O O . LEU A 1 183 ? -39.254 0.535 54.114 1.00 94.19 183 LEU A O 1
ATOM 1493 N N . ALA A 1 184 ? -38.140 -0.866 52.761 1.00 92.56 184 ALA A N 1
ATOM 1494 C CA . ALA A 1 184 ? -38.789 -2.078 53.254 1.00 92.56 184 ALA A CA 1
ATOM 1495 C C . ALA A 1 184 ? -38.502 -2.306 54.747 1.00 92.56 184 ALA A C 1
ATOM 1497 O O . ALA A 1 184 ? -39.432 -2.542 55.516 1.00 92.56 184 ALA A O 1
ATOM 1498 N N . LYS A 1 185 ? -37.245 -2.141 55.184 1.00 93.44 185 LYS A N 1
ATOM 1499 C CA . LYS A 1 185 ? -36.872 -2.217 56.608 1.00 93.44 185 LYS A CA 1
ATOM 1500 C C . LYS A 1 185 ? -37.599 -1.162 57.447 1.00 93.44 185 LYS A C 1
ATOM 1502 O O . LYS A 1 185 ? -38.161 -1.502 58.483 1.00 93.44 185 LYS A O 1
ATOM 1507 N N . TYR A 1 186 ? 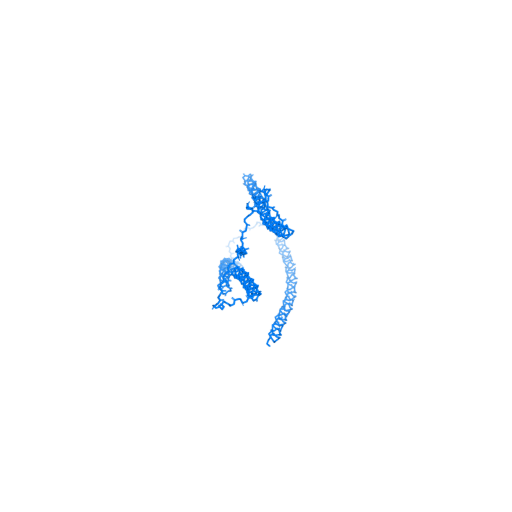-37.636 0.096 57.002 1.00 91.56 186 TYR A N 1
ATOM 1508 C CA . TYR A 1 186 ? -38.348 1.161 57.718 1.00 91.56 186 TYR A CA 1
ATOM 1509 C C . TYR A 1 186 ? -39.858 0.914 57.788 1.00 91.56 186 TYR A C 1
ATOM 1511 O O . TYR A 1 186 ? -40.449 1.147 58.840 1.00 91.56 186 TYR A O 1
ATOM 1519 N N . LYS A 1 187 ? -40.476 0.394 56.718 1.00 91.75 187 LYS A N 1
ATOM 1520 C CA . LYS A 1 187 ? -41.884 -0.030 56.737 1.00 91.75 187 LYS A CA 1
ATOM 1521 C C . LYS A 1 187 ? -42.128 -1.136 57.758 1.00 91.75 187 LYS A C 1
ATOM 1523 O O . LYS A 1 187 ? -43.028 -0.993 58.573 1.00 91.75 187 LYS A O 1
ATOM 1528 N N . MET A 1 188 ? -41.292 -2.176 57.777 1.00 86.75 188 MET A N 1
ATOM 1529 C CA . MET A 1 188 ? -41.402 -3.250 58.770 1.00 86.75 188 MET A CA 1
ATOM 1530 C C . MET A 1 188 ? -41.279 -2.725 60.206 1.00 86.75 188 MET A C 1
ATOM 1532 O O . MET A 1 188 ? -42.048 -3.131 61.070 1.00 86.75 188 MET A O 1
ATOM 1536 N N . ILE A 1 189 ? -40.348 -1.800 60.466 1.00 84.44 189 ILE A N 1
ATOM 1537 C CA . ILE A 1 189 ? -40.191 -1.178 61.789 1.00 84.44 189 ILE A CA 1
ATOM 1538 C C . ILE A 1 189 ? -41.438 -0.361 62.152 1.00 84.44 189 ILE A C 1
ATOM 1540 O O . ILE A 1 189 ? -41.958 -0.506 63.257 1.00 84.44 189 ILE A O 1
ATOM 1544 N N . ALA A 1 190 ? -41.948 0.452 61.223 1.00 80.50 190 ALA A N 1
ATOM 1545 C CA . ALA A 1 190 ? -43.148 1.257 61.433 1.00 80.50 190 ALA A CA 1
ATOM 1546 C C . ALA A 1 190 ? -44.404 0.400 61.673 1.00 80.50 190 ALA A C 1
ATOM 1548 O O . ALA A 1 190 ? -45.223 0.754 62.513 1.00 80.50 190 ALA A O 1
ATOM 1549 N N . GLU A 1 191 ? -44.539 -0.734 60.981 1.00 78.00 191 GLU A N 1
ATOM 1550 C CA . GLU A 1 191 ? -45.633 -1.696 61.171 1.00 78.00 191 GLU A CA 1
ATOM 1551 C C . GLU A 1 191 ? -45.479 -2.520 62.462 1.00 78.00 191 GLU A C 1
ATOM 1553 O O . GLU A 1 191 ? -46.477 -2.902 63.071 1.00 78.00 191 GLU A O 1
ATOM 1558 N N . SER A 1 192 ? -44.244 -2.768 62.916 1.00 66.56 192 SER A N 1
ATOM 1559 C CA . SER A 1 192 ? -43.958 -3.442 64.193 1.00 66.56 192 SER A CA 1
ATOM 1560 C C . SER A 1 192 ? -44.146 -2.545 65.424 1.00 66.56 192 SER A C 1
ATOM 1562 O O . SER A 1 192 ? -44.224 -3.052 66.545 1.00 66.56 192 SER A O 1
ATOM 1564 N N . LEU A 1 193 ? -44.237 -1.223 65.234 1.00 58.91 193 LEU A N 1
ATOM 1565 C CA . LEU A 1 193 ? -44.588 -0.286 66.293 1.00 58.91 193 LEU A CA 1
ATOM 1566 C C . LEU A 1 193 ? -46.117 -0.319 66.479 1.00 58.91 193 LEU A C 1
ATOM 1568 O O . LEU A 1 193 ? -46.851 0.061 65.564 1.00 58.91 193 LEU A O 1
ATOM 1572 N N . PRO A 1 194 ? -46.645 -0.764 67.633 1.00 48.34 194 PRO A N 1
ATOM 1573 C CA . PRO A 1 194 ? -48.084 -0.837 67.824 1.00 48.34 194 PRO A CA 1
ATOM 1574 C C . PRO A 1 194 ? -48.692 0.567 67.732 1.00 48.34 194 PRO A C 1
ATOM 1576 O O . PRO A 1 194 ? -48.297 1.481 68.456 1.00 48.34 194 PRO A O 1
ATOM 1579 N N . SER A 1 195 ? -49.677 0.719 66.842 1.00 44.69 195 SER A N 1
ATOM 1580 C CA . SER A 1 195 ? -50.528 1.905 66.714 1.00 44.69 195 SER A CA 1
ATOM 1581 C C . SER A 1 195 ? -51.217 2.199 68.048 1.00 44.69 195 SER A C 1
ATOM 1583 O O . SER A 1 195 ? -52.283 1.668 68.362 1.00 44.69 195 SER A O 1
ATOM 1585 N N . LYS A 1 196 ? -50.596 3.046 68.871 1.00 43.91 196 LYS A N 1
ATOM 1586 C CA . LYS A 1 196 ? -51.232 3.635 70.045 1.00 43.91 196 LYS A CA 1
ATOM 1587 C C . LYS A 1 196 ? -51.899 4.930 69.594 1.00 43.91 196 LYS A C 1
ATOM 1589 O O . LYS A 1 196 ? -51.348 6.018 69.713 1.00 43.91 196 LYS A O 1
ATOM 1594 N N . VAL A 1 197 ? -53.093 4.783 69.026 1.00 43.84 197 VAL A N 1
ATOM 1595 C CA . VAL A 1 197 ? -54.038 5.887 68.822 1.00 43.84 197 VAL A CA 1
ATOM 1596 C C . VAL A 1 197 ? -54.317 6.530 70.190 1.00 43.84 197 VAL A C 1
ATOM 1598 O O . VAL A 1 197 ? -54.762 5.819 71.096 1.00 43.84 197 VAL A O 1
ATOM 1601 N N . PRO A 1 198 ? -54.086 7.840 70.401 1.00 43.03 198 PRO A N 1
ATOM 1602 C CA . PRO A 1 198 ? -54.482 8.482 71.643 1.00 43.03 198 PRO A CA 1
ATOM 1603 C C . PRO A 1 198 ? -55.985 8.787 71.584 1.00 43.03 198 PRO A C 1
ATOM 1605 O O . PRO A 1 198 ? -56.426 9.745 70.956 1.00 43.03 198 PRO A O 1
ATOM 1608 N N . SER A 1 199 ? -56.782 7.947 72.245 1.00 36.81 199 SER A N 1
ATOM 1609 C CA . SER A 1 199 ? -58.139 8.305 72.674 1.00 36.81 199 SER A CA 1
ATOM 1610 C C . SER A 1 199 ? -58.053 9.374 73.778 1.00 36.81 199 SER A C 1
ATOM 1612 O O . SER A 1 199 ? -57.231 9.226 74.690 1.00 36.81 199 SER A O 1
ATOM 1614 N N . PRO A 1 200 ? -58.858 10.453 73.749 1.00 44.94 200 PRO A N 1
ATOM 1615 C CA . PRO A 1 200 ? -58.751 11.529 74.719 1.00 44.94 200 PRO A CA 1
ATOM 1616 C C . PRO A 1 200 ? -59.573 11.178 75.959 1.00 44.94 200 PRO A C 1
ATOM 1618 O O . PRO A 1 200 ? -60.753 11.507 76.031 1.00 44.94 200 PRO A O 1
ATOM 1621 N N . SER A 1 201 ? -58.985 10.496 76.945 1.00 38.03 201 SER A N 1
ATOM 1622 C CA . SER A 1 201 ? -59.591 10.344 78.277 1.00 38.03 201 SER A CA 1
ATOM 1623 C C . SER A 1 201 ? -58.591 9.876 79.340 1.00 38.03 201 SER A C 1
ATOM 1625 O O . SER A 1 201 ? -58.154 8.733 79.328 1.00 38.03 201 SER A O 1
ATOM 1627 N N . ARG A 1 202 ? -58.380 10.750 80.334 1.00 33.44 202 ARG A N 1
ATOM 1628 C CA . ARG A 1 202 ? -57.992 10.469 81.733 1.00 33.44 202 ARG A CA 1
ATOM 1629 C C . ARG A 1 202 ? -56.545 10.066 82.089 1.00 33.44 202 ARG A C 1
ATOM 1631 O O . ARG A 1 202 ? -56.169 8.907 82.079 1.00 33.44 202 ARG A O 1
ATOM 1638 N N . SER A 1 203 ? -55.854 11.077 82.631 1.00 32.28 203 SER A N 1
ATOM 1639 C CA . SER A 1 203 ? -55.239 11.127 83.977 1.00 32.28 203 SER A CA 1
ATOM 1640 C C . SER A 1 203 ? -54.080 10.191 84.373 1.00 32.28 203 SER A C 1
ATOM 1642 O O . SER A 1 203 ? -54.278 8.997 84.548 1.00 32.28 203 SER A O 1
ATOM 1644 N N . GLN A 1 204 ? -52.991 10.866 84.786 1.00 35.91 204 GLN A N 1
ATOM 1645 C CA . GLN A 1 204 ? -52.097 10.592 85.934 1.00 35.91 204 GLN A CA 1
ATOM 1646 C C . GLN A 1 204 ? -50.871 9.656 85.752 1.00 35.91 204 GLN A C 1
ATOM 1648 O O . GLN A 1 204 ? -51.000 8.447 85.644 1.00 35.91 204 GLN A O 1
ATOM 1653 N N . VAL A 1 205 ? -49.698 10.304 85.891 1.00 35.34 205 VAL A N 1
ATOM 1654 C CA . VAL A 1 205 ? -48.388 9.896 86.467 1.00 35.34 205 VAL A CA 1
ATOM 1655 C C . VAL A 1 205 ? -47.523 8.807 85.794 1.00 35.34 205 VAL A C 1
ATOM 1657 O O . VAL A 1 205 ? -47.980 7.752 85.382 1.00 35.34 205 VAL A O 1
ATOM 1660 N N . SER A 1 206 ? -46.216 9.104 85.851 1.00 33.97 206 SER A N 1
ATOM 1661 C CA . SER A 1 206 ? -45.014 8.251 85.933 1.00 33.97 206 SER A CA 1
ATOM 1662 C C . SER A 1 206 ? -44.208 7.912 84.673 1.00 33.97 206 SER A C 1
ATOM 1664 O O . SER A 1 206 ? -44.651 7.194 83.790 1.00 33.97 206 SER A O 1
ATOM 1666 N N . SER A 1 207 ? -42.965 8.408 84.756 1.00 35.28 207 SER A N 1
ATOM 1667 C CA . SER A 1 207 ? -41.669 7.851 84.351 1.00 35.28 207 SER A CA 1
ATOM 1668 C C . SER A 1 207 ? -41.364 7.608 82.875 1.00 35.28 207 SER A C 1
ATOM 1670 O O . SER A 1 207 ? -41.920 6.717 82.249 1.00 35.28 207 SER A O 1
ATOM 1672 N N . LEU A 1 208 ? -40.358 8.372 82.423 1.00 45.28 208 LEU A N 1
ATOM 1673 C CA . LEU A 1 208 ? -39.128 7.883 81.788 1.00 45.28 208 LEU A CA 1
ATOM 1674 C C . LEU A 1 208 ? -39.328 6.756 80.775 1.00 45.28 208 LEU A C 1
ATOM 1676 O O . LEU A 1 208 ? -39.394 5.610 81.182 1.00 45.28 208 LEU A O 1
ATOM 1680 N N . ASP A 1 209 ? -39.341 7.103 79.489 1.00 39.31 209 ASP A N 1
ATOM 1681 C CA . ASP A 1 209 ? -38.751 6.295 78.412 1.00 39.31 209 ASP A CA 1
ATOM 1682 C C . ASP A 1 209 ? -38.723 7.126 77.118 1.00 39.31 209 ASP A C 1
ATOM 1684 O O . ASP A 1 209 ? -39.405 6.872 76.129 1.00 39.31 209 ASP A O 1
ATOM 1688 N N . GLU A 1 210 ? -37.909 8.180 77.140 1.00 47.91 210 GLU A N 1
ATOM 1689 C CA . GLU A 1 210 ? -37.357 8.795 75.935 1.00 47.91 210 GLU A CA 1
ATOM 1690 C C . GLU A 1 210 ? -35.884 8.404 75.881 1.00 47.91 210 GLU A C 1
ATOM 1692 O O . GLU A 1 210 ? -35.079 8.994 76.600 1.00 47.91 210 GLU A O 1
ATOM 1697 N N . LYS A 1 211 ? -35.543 7.390 75.078 1.00 48.16 211 LYS A N 1
ATOM 1698 C CA . LYS A 1 211 ? -34.223 7.183 74.449 1.00 48.16 211 LYS A CA 1
ATOM 1699 C C . LYS A 1 211 ? -34.224 5.858 73.692 1.00 48.16 211 LYS A C 1
ATOM 1701 O O . LYS A 1 211 ? -33.699 4.854 74.146 1.00 48.16 211 LYS A O 1
ATOM 1706 N N . ASN A 1 212 ? -34.763 5.882 72.482 1.00 44.34 212 ASN A N 1
ATOM 1707 C CA . ASN A 1 212 ? -34.226 5.027 71.429 1.00 44.34 212 ASN A CA 1
ATOM 1708 C C . ASN A 1 212 ? -34.117 5.848 70.142 1.00 44.34 212 ASN A C 1
ATOM 1710 O O . ASN A 1 212 ? -34.735 5.566 69.121 1.00 44.34 212 ASN A O 1
ATOM 1714 N N . SER A 1 213 ? -33.368 6.950 70.240 1.00 42.34 213 SER A N 1
ATOM 1715 C CA . SER A 1 213 ? -32.838 7.627 69.065 1.00 42.34 213 SER A CA 1
ATOM 1716 C C . SER A 1 213 ? -31.561 6.890 68.694 1.00 42.34 213 SER A C 1
ATOM 1718 O O . SER A 1 213 ? -30.625 6.841 69.492 1.00 42.34 213 SER A O 1
ATOM 1720 N N . VAL A 1 214 ? -31.555 6.277 67.512 1.00 46.81 214 VAL A N 1
ATOM 1721 C CA . VAL A 1 214 ? -30.372 5.698 66.873 1.00 46.81 214 VAL A CA 1
ATOM 1722 C C . VAL A 1 214 ? -29.359 6.829 66.681 1.00 46.81 214 VAL A C 1
ATOM 1724 O O . VAL A 1 214 ? -29.355 7.529 65.672 1.00 46.81 214 VAL A O 1
ATOM 1727 N N . ALA A 1 215 ? -28.541 7.068 67.702 1.00 48.53 215 ALA A N 1
ATOM 1728 C CA . ALA A 1 215 ? -27.457 8.026 67.648 1.00 48.53 215 ALA A CA 1
ATOM 1729 C C . ALA A 1 215 ? -26.300 7.376 66.887 1.00 48.53 215 ALA A C 1
ATOM 1731 O O . ALA A 1 215 ? -25.835 6.296 67.241 1.00 48.53 215 ALA A O 1
ATOM 1732 N N . VAL A 1 216 ? -25.825 8.035 65.834 1.00 49.19 216 VAL A N 1
ATOM 1733 C CA . VAL A 1 216 ? -24.563 7.688 65.176 1.00 49.19 216 VAL A CA 1
ATOM 1734 C C . VAL A 1 216 ? -23.442 8.041 66.156 1.00 49.19 216 VAL A C 1
ATOM 1736 O O . VAL A 1 216 ? -23.028 9.195 66.251 1.00 49.19 216 VAL A O 1
ATOM 1739 N N . ILE A 1 217 ? -23.008 7.063 66.953 1.00 59.97 217 ILE A N 1
ATOM 1740 C CA . ILE A 1 217 ? -21.964 7.251 67.966 1.00 59.97 217 ILE A CA 1
ATOM 1741 C C . ILE A 1 217 ? -20.600 7.232 67.263 1.00 59.97 217 ILE A C 1
ATOM 1743 O O . ILE A 1 217 ? -20.214 6.257 66.622 1.00 59.97 217 ILE A O 1
ATOM 1747 N N . ASN A 1 218 ? -19.856 8.331 67.379 1.00 60.25 218 ASN A N 1
ATOM 1748 C CA . ASN A 1 218 ? -18.533 8.497 66.783 1.00 60.25 218 ASN A CA 1
ATOM 1749 C C . ASN A 1 218 ? -17.469 7.700 67.571 1.00 60.25 218 ASN A C 1
ATOM 1751 O O . ASN A 1 218 ? -17.526 7.602 68.794 1.00 60.25 218 ASN A O 1
ATOM 1755 N N . MET A 1 219 ? -16.430 7.190 66.903 1.00 61.50 219 MET A N 1
ATOM 1756 C CA . MET A 1 219 ? -15.355 6.362 67.486 1.00 61.50 219 MET A CA 1
ATOM 1757 C C . MET A 1 219 ? -14.627 7.018 68.676 1.00 61.50 219 MET A C 1
ATOM 1759 O O . MET A 1 219 ? -14.097 6.324 69.545 1.00 61.50 219 MET A O 1
ATOM 1763 N N . LYS A 1 220 ? -14.594 8.354 68.742 1.00 64.00 220 LYS A N 1
ATOM 1764 C CA . LYS A 1 220 ? -14.088 9.076 69.923 1.00 64.00 220 LYS A CA 1
ATOM 1765 C C . LYS A 1 220 ? -15.005 8.903 71.136 1.00 64.00 220 LYS A C 1
ATOM 1767 O O . LYS A 1 220 ? -14.506 8.632 72.217 1.00 64.00 220 LYS A O 1
ATOM 1772 N N . GLN A 1 221 ? -16.319 8.956 70.929 1.00 65.38 221 GLN A N 1
ATOM 1773 C CA . GLN A 1 221 ? -17.324 8.768 71.974 1.00 65.38 221 GLN A CA 1
ATOM 1774 C C . GLN A 1 221 ? -17.347 7.317 72.466 1.00 65.38 221 GLN A C 1
ATOM 1776 O O . GLN A 1 221 ? -17.432 7.096 73.664 1.00 65.38 221 GLN A O 1
ATOM 1781 N N . ILE A 1 222 ? -17.173 6.329 71.577 1.00 66.88 222 ILE A N 1
ATOM 1782 C CA . ILE A 1 222 ? -17.045 4.913 71.976 1.00 66.88 222 ILE A CA 1
ATOM 1783 C C . ILE A 1 222 ? -15.804 4.705 72.858 1.00 66.88 222 ILE A C 1
ATOM 1785 O O . ILE A 1 222 ? -15.884 4.042 73.887 1.00 66.88 222 ILE A O 1
ATOM 1789 N N . ARG A 1 223 ? -14.654 5.300 72.503 1.00 66.00 223 ARG A N 1
ATOM 1790 C CA . ARG A 1 223 ? -13.438 5.224 73.338 1.00 66.00 223 ARG A CA 1
ATOM 1791 C C . ARG A 1 223 ? -13.612 5.903 74.690 1.00 66.00 223 ARG A C 1
ATOM 1793 O O . ARG A 1 223 ? -13.131 5.380 75.684 1.00 66.00 223 ARG A O 1
ATOM 1800 N N . GLU A 1 224 ? -14.271 7.053 74.719 1.00 65.75 224 GLU A N 1
ATOM 1801 C CA . GLU A 1 224 ? -14.487 7.838 75.935 1.00 65.75 224 GLU A CA 1
ATOM 1802 C C . GLU A 1 224 ? -15.504 7.165 76.875 1.00 65.75 224 GLU A C 1
ATOM 1804 O O . GLU A 1 224 ? -15.286 7.126 78.084 1.00 65.75 224 GLU A O 1
ATOM 1809 N N . LEU A 1 225 ? -16.541 6.523 76.320 1.00 66.12 225 LEU A N 1
ATOM 1810 C CA . LEU A 1 225 ? -17.502 5.682 77.047 1.00 66.12 225 LEU A CA 1
ATOM 1811 C C . LEU A 1 225 ? -16.867 4.403 77.608 1.00 66.12 225 LEU A C 1
ATOM 1813 O O . LEU A 1 225 ? -17.176 4.010 78.724 1.00 66.12 225 LEU A O 1
ATOM 1817 N N . LEU A 1 226 ? -15.957 3.767 76.865 1.00 65.94 226 LEU A N 1
ATOM 1818 C CA . LEU A 1 226 ? -15.227 2.587 77.346 1.00 65.94 226 LEU A CA 1
ATOM 1819 C C . LEU A 1 226 ? -14.128 2.937 78.365 1.00 65.94 226 LEU A C 1
ATOM 1821 O O . LEU A 1 226 ? -13.771 2.099 79.189 1.00 65.94 226 LEU A O 1
ATOM 1825 N N . ALA A 1 227 ? -13.572 4.152 78.310 1.00 66.69 227 ALA A N 1
ATOM 1826 C CA . ALA A 1 227 ? -12.540 4.624 79.236 1.00 66.69 227 ALA A CA 1
ATOM 1827 C C . ALA A 1 227 ? -13.112 5.179 80.553 1.00 66.69 227 ALA A C 1
ATOM 1829 O O . ALA A 1 227 ? -12.411 5.207 81.565 1.00 66.69 227 ALA A O 1
ATOM 1830 N N . SER A 1 228 ? -14.371 5.623 80.559 1.00 58.66 228 SER A N 1
ATOM 1831 C CA . SER A 1 228 ? -15.063 6.075 81.766 1.00 58.66 228 SER A CA 1
ATOM 1832 C C . SER A 1 228 ? -15.643 4.871 82.510 1.00 58.66 228 SER A C 1
ATOM 1834 O O . SER A 1 228 ? -16.681 4.316 82.169 1.00 58.66 228 SER A O 1
ATOM 1836 N N . GLN A 1 229 ? -14.936 4.440 83.553 1.00 51.72 229 GLN A N 1
ATOM 1837 C CA . GLN A 1 229 ? -15.268 3.278 84.378 1.00 51.72 229 GLN A CA 1
ATOM 1838 C C . GLN A 1 229 ? -16.456 3.554 85.328 1.00 51.72 229 GLN A C 1
ATOM 1840 O O . GLN A 1 229 ? -16.324 3.462 86.545 1.00 51.72 229 GLN A O 1
ATOM 1845 N N . SER A 1 230 ? -17.614 3.949 84.788 1.00 54.31 230 SER A N 1
ATOM 1846 C CA . SER A 1 230 ? -18.834 4.230 85.563 1.00 54.31 230 SER A CA 1
ATOM 1847 C C . SER A 1 230 ? -20.139 3.733 84.925 1.00 54.31 230 SER A C 1
ATOM 1849 O O . SER A 1 230 ? -21.208 3.992 85.475 1.00 54.31 230 SER A O 1
ATOM 1851 N N . ILE A 1 231 ? -20.083 2.995 83.811 1.00 58.72 231 ILE A N 1
ATOM 1852 C CA . ILE A 1 231 ? -21.271 2.463 83.126 1.00 58.72 231 ILE A CA 1
ATOM 1853 C C . ILE A 1 231 ? -21.259 0.935 83.242 1.00 58.72 231 ILE A C 1
ATOM 1855 O O . ILE A 1 231 ? -20.326 0.282 82.776 1.00 58.72 231 ILE A O 1
ATOM 1859 N N . GLN A 1 232 ? -22.279 0.361 83.890 1.00 59.69 232 GLN A N 1
ATOM 1860 C CA . GLN A 1 232 ? -22.548 -1.075 83.791 1.00 59.69 232 GLN A CA 1
ATOM 1861 C C . GLN A 1 232 ? -23.073 -1.331 82.379 1.00 59.69 232 GLN A C 1
ATOM 1863 O O . GLN A 1 232 ? -24.169 -0.898 82.045 1.00 59.69 232 GLN A O 1
ATOM 1868 N N . LEU A 1 233 ? -22.229 -1.921 81.537 1.00 70.12 233 LEU A N 1
ATOM 1869 C CA . LEU A 1 233 ? -22.599 -2.343 80.193 1.00 70.12 233 LEU A CA 1
ATOM 1870 C C . LEU A 1 233 ? -23.253 -3.717 80.288 1.00 70.12 233 LEU A C 1
ATOM 1872 O O . LEU A 1 233 ? -22.703 -4.625 80.921 1.00 70.12 233 LEU A O 1
ATOM 1876 N N . ASP A 1 234 ? -24.399 -3.864 79.640 1.00 76.31 234 ASP A N 1
ATOM 1877 C CA . ASP A 1 234 ? -25.115 -5.130 79.614 1.00 76.31 234 ASP A CA 1
ATOM 1878 C C . ASP A 1 234 ? -24.558 -6.026 78.498 1.00 76.31 234 ASP A C 1
ATOM 1880 O O . ASP A 1 234 ? -23.888 -5.585 77.560 1.00 76.31 234 ASP A O 1
ATOM 1884 N N . ASP A 1 235 ? -24.858 -7.322 78.553 1.00 76.69 235 ASP A N 1
ATOM 1885 C CA . ASP A 1 235 ? -24.375 -8.315 77.583 1.00 76.69 235 ASP A CA 1
ATOM 1886 C C . ASP A 1 235 ? -24.815 -7.991 76.130 1.00 76.69 235 ASP A C 1
ATOM 1888 O O . ASP A 1 235 ? -24.175 -8.384 75.150 1.00 76.69 235 ASP A O 1
ATOM 1892 N N . SER A 1 236 ? -25.902 -7.223 75.969 1.00 77.56 236 SER A N 1
ATOM 1893 C CA . SER A 1 236 ? -26.342 -6.642 74.693 1.00 77.56 236 SER A CA 1
ATOM 1894 C C . SER A 1 236 ? -25.419 -5.540 74.179 1.00 77.56 236 SER A C 1
ATOM 1896 O O . SER A 1 236 ? -25.132 -5.511 72.981 1.00 77.56 236 SER A O 1
ATOM 1898 N N . ASP A 1 237 ? -24.927 -4.672 75.060 1.00 81.50 237 ASP A N 1
ATOM 1899 C CA . ASP A 1 237 ? -24.069 -3.544 74.695 1.00 81.50 237 ASP A CA 1
ATOM 1900 C C . ASP A 1 237 ? -22.699 -4.046 74.261 1.00 81.50 237 ASP A C 1
ATOM 1902 O O . ASP A 1 237 ? -22.156 -3.602 73.249 1.00 81.50 237 ASP A O 1
ATOM 1906 N N . PHE A 1 238 ? -22.175 -5.063 74.949 1.00 80.50 238 PHE A N 1
ATOM 1907 C CA . PHE A 1 238 ? -20.948 -5.735 74.533 1.00 80.50 238 PHE A CA 1
ATOM 1908 C C . PHE A 1 238 ? -21.083 -6.390 73.157 1.00 80.50 238 PHE A C 1
ATOM 1910 O O . PHE A 1 238 ? -20.180 -6.250 72.327 1.00 80.50 238 PHE A O 1
ATOM 1917 N N . ARG A 1 239 ? -22.208 -7.056 72.864 1.00 78.25 239 ARG A N 1
ATOM 1918 C CA . ARG A 1 239 ? -22.471 -7.615 71.526 1.00 78.25 239 ARG A CA 1
ATOM 1919 C C . ARG A 1 239 ? -22.556 -6.526 70.456 1.00 78.25 239 ARG A C 1
ATOM 1921 O O . ARG A 1 239 ? -21.953 -6.687 69.396 1.00 78.25 239 ARG A O 1
ATOM 1928 N N . ALA A 1 240 ? -23.242 -5.417 70.736 1.00 79.50 240 ALA A N 1
ATOM 1929 C CA . ALA A 1 240 ? -23.373 -4.295 69.808 1.00 79.50 240 ALA A CA 1
ATOM 1930 C C . ALA A 1 240 ? -22.020 -3.621 69.522 1.00 79.50 240 ALA A C 1
ATOM 1932 O O . ALA A 1 240 ? -21.659 -3.415 68.363 1.00 79.50 240 ALA A O 1
ATOM 1933 N N . ILE A 1 241 ? -21.228 -3.353 70.563 1.00 84.12 241 ILE A N 1
ATOM 1934 C CA . ILE A 1 241 ? -19.883 -2.780 70.435 1.00 84.12 241 ILE A CA 1
ATOM 1935 C C . ILE A 1 241 ? -18.963 -3.736 69.667 1.00 84.12 241 ILE A C 1
ATOM 1937 O O . ILE A 1 241 ? -18.212 -3.297 68.798 1.00 84.12 241 ILE A O 1
ATOM 1941 N N . THR A 1 242 ? -19.045 -5.042 69.930 1.00 86.44 242 THR A N 1
ATOM 1942 C CA . THR A 1 242 ? -18.242 -6.049 69.219 1.00 86.44 242 THR A CA 1
ATOM 1943 C C . THR A 1 242 ? -18.594 -6.104 67.733 1.00 86.44 242 THR A C 1
ATOM 1945 O O . THR A 1 242 ? -17.687 -6.147 66.905 1.00 86.44 242 THR A O 1
ATOM 1948 N N . ALA A 1 243 ? -19.883 -6.041 67.380 1.00 83.81 243 ALA A N 1
ATOM 1949 C CA . ALA A 1 243 ? -20.327 -5.991 65.987 1.00 83.81 243 ALA A CA 1
ATOM 1950 C C . ALA A 1 243 ? -19.808 -4.733 65.271 1.00 83.81 243 ALA A C 1
ATOM 1952 O O . ALA A 1 243 ? -19.197 -4.839 64.211 1.00 83.81 243 ALA A O 1
ATOM 1953 N N . ILE A 1 244 ? -19.934 -3.560 65.903 1.00 86.19 244 ILE A N 1
ATOM 1954 C CA . ILE A 1 244 ? -19.435 -2.290 65.352 1.00 86.19 244 ILE A CA 1
ATOM 1955 C C . ILE A 1 244 ? -17.912 -2.326 65.154 1.00 86.19 244 ILE A C 1
ATOM 1957 O O . ILE A 1 244 ? -17.398 -1.863 64.137 1.00 86.19 244 ILE A O 1
ATOM 1961 N N . LEU A 1 245 ? -17.161 -2.869 66.116 1.00 86.19 245 LEU A N 1
ATOM 1962 C CA . LEU A 1 245 ? -15.704 -2.981 66.009 1.00 86.19 245 LEU A CA 1
ATOM 1963 C C . LEU A 1 245 ? -15.270 -3.977 64.926 1.00 86.19 245 LEU A C 1
ATOM 1965 O O . LEU A 1 245 ? -14.239 -3.757 64.282 1.00 86.19 245 LEU A O 1
ATOM 1969 N N . LEU A 1 246 ? -16.038 -5.050 64.722 1.00 92.31 246 LEU A N 1
ATOM 1970 C CA . LEU A 1 246 ? -15.793 -6.033 63.671 1.00 92.31 246 LEU A CA 1
ATOM 1971 C C . LEU A 1 246 ? -16.036 -5.428 62.283 1.00 92.31 246 LEU A C 1
ATOM 1973 O O . LEU A 1 246 ? -15.163 -5.543 61.421 1.00 92.31 246 LEU A O 1
ATOM 1977 N N . ASP A 1 247 ? -17.154 -4.721 62.103 1.00 89.56 247 ASP A N 1
ATOM 1978 C CA . ASP A 1 247 ? -17.474 -4.004 60.864 1.00 89.56 247 ASP A CA 1
ATOM 1979 C C . ASP A 1 247 ? -16.388 -2.971 60.541 1.00 89.56 247 ASP A C 1
ATOM 1981 O O . ASP A 1 247 ? -15.859 -2.934 59.431 1.00 89.56 247 ASP A O 1
ATOM 1985 N N . LEU A 1 248 ? -15.933 -2.220 61.545 1.00 86.56 248 LEU A N 1
ATOM 1986 C CA . LEU A 1 248 ? -14.875 -1.229 61.364 1.00 86.56 248 LEU A CA 1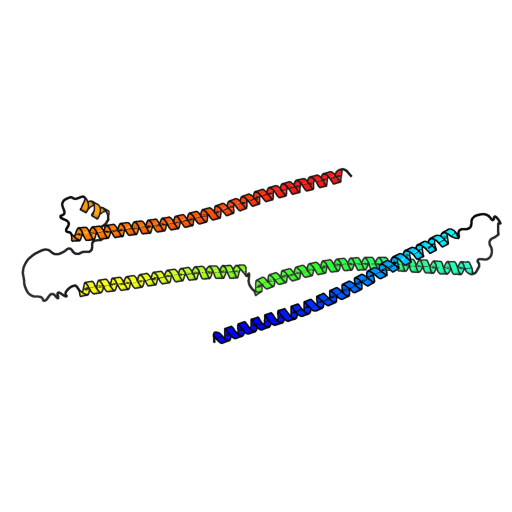
ATOM 1987 C C . LEU A 1 248 ? -13.511 -1.856 61.013 1.00 86.56 248 LEU A C 1
ATOM 1989 O O . LEU A 1 248 ? -12.729 -1.284 60.246 1.00 86.56 248 LEU A O 1
ATOM 1993 N N . CYS A 1 249 ? -13.194 -3.029 61.572 1.00 88.69 249 CYS A N 1
ATOM 1994 C CA . CYS A 1 249 ? -12.007 -3.786 61.166 1.00 88.69 249 CYS A CA 1
ATOM 1995 C C . CYS A 1 249 ? -12.124 -4.267 59.718 1.00 88.69 249 CYS A C 1
ATOM 1997 O O . CYS A 1 249 ? -11.143 -4.189 58.972 1.00 88.69 249 CYS A O 1
ATOM 1999 N N . ASN A 1 250 ? -13.311 -4.719 59.315 1.00 92.50 250 ASN A N 1
ATOM 2000 C CA . ASN A 1 250 ? -13.576 -5.166 57.957 1.00 92.50 250 ASN A CA 1
ATOM 2001 C C . ASN A 1 250 ? -13.444 -4.012 56.948 1.00 92.50 250 ASN A C 1
ATOM 2003 O O . ASN A 1 250 ? -12.708 -4.140 55.969 1.00 92.50 250 ASN A O 1
ATOM 2007 N N . ASP A 1 251 ? -14.018 -2.843 57.239 1.00 90.94 251 ASP A N 1
ATOM 2008 C CA . ASP A 1 251 ? -13.892 -1.636 56.410 1.00 90.94 251 ASP A CA 1
ATOM 2009 C C . ASP A 1 251 ? -12.431 -1.215 56.228 1.00 90.94 251 ASP A C 1
ATOM 2011 O O . ASP A 1 251 ? -11.970 -0.940 55.114 1.00 90.94 251 ASP A O 1
ATOM 2015 N N . LYS A 1 252 ? -11.647 -1.231 57.314 1.00 94.44 252 LYS A N 1
ATOM 2016 C CA . LYS A 1 252 ? -10.211 -0.929 57.256 1.00 94.44 252 LYS A CA 1
ATOM 2017 C C . LYS A 1 252 ? -9.451 -1.944 56.397 1.00 94.44 252 LYS A C 1
ATOM 2019 O O . LYS A 1 252 ? -8.525 -1.569 55.672 1.00 94.44 252 LYS A O 1
ATOM 2024 N N . GLN A 1 253 ? -9.832 -3.218 56.456 1.00 92.62 253 GLN A N 1
ATOM 2025 C CA . GLN A 1 253 ? -9.237 -4.275 55.645 1.00 92.62 253 GLN A CA 1
ATOM 2026 C C . GLN A 1 253 ? -9.593 -4.133 54.159 1.00 92.62 253 GLN A C 1
ATOM 2028 O O . GLN A 1 253 ? -8.716 -4.284 53.299 1.00 92.62 253 GLN A O 1
ATOM 2033 N N . ILE A 1 254 ? -10.837 -3.770 53.844 1.00 91.31 254 ILE A N 1
ATOM 2034 C CA . ILE A 1 254 ? -11.287 -3.463 52.483 1.00 91.31 254 ILE A CA 1
ATOM 2035 C C . ILE A 1 254 ? -10.507 -2.258 51.936 1.00 91.31 254 ILE A C 1
ATOM 2037 O O . ILE A 1 254 ? -9.879 -2.370 50.879 1.00 91.31 254 ILE A O 1
ATOM 2041 N N . ALA A 1 255 ? -10.428 -1.154 52.686 1.00 91.69 255 ALA A N 1
ATOM 2042 C CA . ALA A 1 255 ? -9.683 0.047 52.299 1.00 91.69 255 ALA A CA 1
ATOM 2043 C C . ALA A 1 255 ? -8.192 -0.239 52.036 1.00 91.69 255 ALA A C 1
ATOM 2045 O O . ALA A 1 255 ? -7.643 0.164 51.007 1.00 91.69 255 ALA A O 1
ATOM 2046 N N . LEU A 1 256 ? -7.538 -1.013 52.912 1.00 92.44 256 LEU A N 1
ATOM 2047 C CA . LEU A 1 256 ? -6.160 -1.471 52.699 1.00 92.44 256 LEU A CA 1
ATOM 2048 C C . LEU A 1 256 ? -6.019 -2.309 51.425 1.00 92.44 256 LEU A C 1
ATOM 2050 O O . LEU A 1 256 ? -5.018 -2.201 50.714 1.00 92.44 256 LEU A O 1
ATOM 2054 N N . THR A 1 257 ? -7.008 -3.143 51.116 1.00 90.25 257 THR A N 1
ATOM 2055 C CA . THR A 1 257 ? -6.997 -3.968 49.906 1.00 90.25 257 THR A CA 1
ATOM 2056 C C . THR A 1 257 ? -7.129 -3.107 48.646 1.00 90.25 257 THR A C 1
ATOM 2058 O O . THR A 1 257 ? -6.396 -3.339 47.682 1.00 90.25 257 THR A O 1
ATOM 2061 N N . HIS A 1 258 ? -7.983 -2.078 48.649 1.00 92.69 258 HIS A N 1
ATOM 2062 C CA . HIS A 1 258 ? -8.062 -1.104 47.552 1.00 92.69 258 HIS A CA 1
ATOM 2063 C C . HIS A 1 258 ? -6.740 -0.355 47.353 1.00 92.69 258 HIS A C 1
ATOM 2065 O O . HIS A 1 258 ? -6.238 -0.315 46.229 1.00 92.69 258 HIS A O 1
ATOM 2071 N N . LEU A 1 259 ? -6.119 0.140 48.431 1.00 89.75 259 LEU A N 1
ATOM 2072 C CA . LEU A 1 259 ? -4.810 0.803 48.364 1.00 89.75 259 LEU A CA 1
ATOM 2073 C C . LEU A 1 259 ? -3.719 -0.118 47.801 1.00 89.75 259 LEU A C 1
ATOM 2075 O O . LEU A 1 259 ? -2.939 0.291 46.943 1.00 89.75 259 LEU A O 1
ATOM 2079 N N . ARG A 1 260 ? -3.684 -1.391 48.216 1.00 91.75 260 ARG A N 1
ATOM 2080 C CA . ARG A 1 260 ? -2.742 -2.382 47.666 1.00 91.75 260 ARG A CA 1
ATOM 2081 C C . ARG A 1 260 ? -2.955 -2.616 46.170 1.00 91.75 260 ARG A C 1
ATOM 2083 O O . ARG A 1 260 ? -1.975 -2.718 45.435 1.00 91.75 260 ARG A O 1
ATOM 2090 N N . ARG A 1 261 ? -4.207 -2.689 45.703 1.00 88.12 261 ARG A N 1
ATOM 2091 C CA . ARG A 1 261 ? -4.522 -2.829 44.269 1.00 88.12 261 ARG A CA 1
ATOM 2092 C C . ARG A 1 261 ? -4.103 -1.591 43.475 1.00 88.12 261 ARG A C 1
ATOM 2094 O O . ARG A 1 261 ? -3.467 -1.751 42.437 1.00 88.12 261 ARG A O 1
ATOM 2101 N N . ALA A 1 262 ? -4.381 -0.393 43.990 1.00 86.62 262 ALA A N 1
ATOM 2102 C CA . ALA A 1 262 ? -3.968 0.867 43.374 1.00 86.62 262 ALA A CA 1
ATOM 2103 C C . ALA A 1 262 ? -2.436 0.966 43.260 1.00 86.62 262 ALA A C 1
ATOM 2105 O O . ALA A 1 262 ? -1.904 1.202 42.175 1.00 86.62 262 ALA A O 1
ATOM 2106 N N . ASN A 1 263 ? -1.706 0.656 44.335 1.00 84.88 263 ASN A N 1
ATOM 2107 C CA . ASN A 1 263 ? -0.241 0.623 44.309 1.00 84.88 263 ASN A CA 1
ATOM 2108 C C . ASN A 1 263 ? 0.303 -0.437 43.341 1.00 84.88 263 ASN A C 1
ATOM 2110 O O . ASN A 1 263 ? 1.289 -0.194 42.650 1.00 84.88 263 ASN A O 1
ATOM 2114 N N . LYS A 1 264 ? -0.355 -1.598 43.224 1.00 91.69 264 LYS A N 1
ATOM 2115 C CA . LYS A 1 264 ? 0.013 -2.619 42.231 1.00 91.69 264 LYS A CA 1
ATOM 2116 C C . LYS A 1 264 ? -0.160 -2.109 40.798 1.00 91.69 264 LYS A C 1
ATOM 2118 O O . LYS A 1 264 ? 0.708 -2.370 39.969 1.00 91.69 264 LYS A O 1
ATOM 2123 N N . SER A 1 265 ? -1.243 -1.384 40.503 1.00 83.69 265 SER A N 1
ATOM 2124 C CA . SER A 1 265 ? -1.419 -0.763 39.185 1.00 83.69 265 SER A CA 1
ATOM 2125 C C . SER A 1 265 ? -0.365 0.307 38.913 1.00 83.69 265 SER A C 1
ATOM 2127 O O . SER A 1 265 ? 0.258 0.264 37.858 1.00 83.69 265 SER A O 1
ATOM 2129 N N . VAL A 1 266 ? -0.081 1.188 39.879 1.00 85.38 266 VAL A N 1
ATOM 2130 C CA . VAL A 1 266 ? 0.959 2.224 39.754 1.00 85.38 266 VAL A CA 1
ATOM 2131 C C . VAL A 1 266 ? 2.332 1.601 39.488 1.00 85.38 266 VAL A C 1
ATOM 2133 O O . VAL A 1 266 ? 3.018 2.020 38.561 1.00 85.38 266 VAL A O 1
ATOM 2136 N N . ASN A 1 267 ? 2.705 0.540 40.211 1.00 83.69 267 ASN A N 1
ATOM 2137 C CA . ASN A 1 267 ? 3.961 -0.177 39.968 1.00 83.69 267 ASN A CA 1
ATOM 2138 C C . ASN A 1 267 ? 4.026 -0.813 38.572 1.00 83.69 267 ASN A C 1
ATOM 2140 O O . ASN A 1 267 ? 5.092 -0.833 37.962 1.00 83.69 267 ASN A O 1
ATOM 2144 N N . LYS A 1 268 ? 2.901 -1.316 38.045 1.00 86.50 268 LYS A N 1
ATOM 2145 C CA . LYS A 1 268 ? 2.847 -1.859 36.680 1.00 86.50 268 LYS A CA 1
ATOM 2146 C C . LYS A 1 268 ? 3.107 -0.764 35.642 1.00 86.50 268 LYS A C 1
ATOM 2148 O O . LYS A 1 268 ? 3.910 -0.985 34.743 1.00 86.50 268 LYS A O 1
ATOM 2153 N N . TYR A 1 269 ? 2.488 0.408 35.791 1.00 89.25 269 TYR A N 1
ATOM 2154 C CA . TYR A 1 269 ? 2.739 1.548 34.903 1.00 89.25 269 TYR A CA 1
ATOM 2155 C C . TYR A 1 269 ? 4.185 2.047 35.005 1.00 89.25 269 TYR A C 1
ATOM 2157 O O . TYR A 1 269 ? 4.822 2.258 33.980 1.00 89.25 269 TYR A O 1
ATOM 2165 N N . MET A 1 270 ? 4.741 2.135 36.217 1.00 80.19 270 MET A N 1
ATOM 2166 C CA . MET A 1 270 ? 6.148 2.496 36.429 1.00 80.19 270 MET A CA 1
ATOM 2167 C C . MET A 1 270 ? 7.105 1.509 35.738 1.00 80.19 270 MET A C 1
ATOM 2169 O O . MET A 1 270 ? 8.092 1.921 35.136 1.00 80.19 270 MET A O 1
ATOM 2173 N N . SER A 1 271 ? 6.801 0.206 35.785 1.00 86.25 271 SER A N 1
ATOM 2174 C CA . SER A 1 271 ? 7.589 -0.824 35.099 1.00 86.25 271 SER A CA 1
ATOM 2175 C C . SER A 1 271 ? 7.524 -0.699 33.578 1.00 86.25 271 SER A C 1
ATOM 2177 O O . SER A 1 271 ? 8.537 -0.924 32.929 1.00 86.25 271 SER A O 1
ATOM 2179 N N . ILE A 1 272 ? 6.358 -0.370 33.012 1.00 87.88 272 ILE A N 1
ATOM 2180 C CA . ILE A 1 272 ? 6.196 -0.176 31.562 1.00 87.88 272 ILE A CA 1
ATOM 2181 C C . ILE A 1 272 ? 7.005 1.041 31.111 1.00 87.88 272 ILE A C 1
ATOM 2183 O O . ILE A 1 272 ? 7.828 0.921 30.211 1.00 87.88 272 ILE A O 1
ATOM 2187 N N . ILE A 1 273 ? 6.854 2.168 31.811 1.00 82.00 273 ILE A N 1
ATOM 2188 C CA . ILE A 1 273 ? 7.601 3.398 31.520 1.00 82.00 273 ILE A CA 1
ATOM 2189 C C . ILE A 1 273 ? 9.114 3.154 31.633 1.00 82.00 273 ILE A C 1
ATOM 2191 O O . ILE A 1 273 ? 9.876 3.609 30.789 1.00 82.00 273 ILE A O 1
ATOM 2195 N N . GLY A 1 274 ? 9.572 2.393 32.634 1.00 82.75 274 GLY A N 1
ATOM 2196 C CA . GLY A 1 274 ? 10.990 2.041 32.772 1.00 82.75 274 GLY A CA 1
ATOM 2197 C C . GLY A 1 274 ? 11.543 1.203 31.609 1.00 82.75 274 GLY A C 1
ATOM 2198 O O . GLY A 1 274 ? 12.692 1.399 31.202 1.00 82.75 274 GLY A O 1
ATOM 2199 N N . ILE A 1 275 ? 10.733 0.295 31.054 1.00 82.88 275 ILE A N 1
ATOM 2200 C CA . ILE A 1 275 ? 11.094 -0.495 29.866 1.00 82.88 275 ILE A CA 1
ATOM 2201 C C . ILE A 1 275 ? 11.168 0.416 28.635 1.00 82.88 275 ILE A C 1
ATOM 2203 O O . ILE A 1 275 ? 12.186 0.403 27.947 1.00 82.88 275 ILE A O 1
ATOM 2207 N N . GLU A 1 276 ? 10.157 1.260 28.413 1.00 82.25 276 GLU A N 1
ATOM 2208 C CA . GLU A 1 276 ? 10.130 2.211 27.292 1.00 82.25 276 GLU A CA 1
ATOM 2209 C C . GLU A 1 276 ? 11.307 3.199 27.343 1.00 82.25 276 GLU A C 1
ATOM 2211 O O . GLU A 1 276 ? 11.951 3.453 26.326 1.00 82.25 276 GLU A O 1
ATOM 2216 N N . CYS A 1 277 ? 11.662 3.715 28.526 1.00 75.38 277 CYS A N 1
ATOM 2217 C CA . CYS A 1 277 ? 12.841 4.568 28.687 1.00 75.38 277 CYS A CA 1
ATOM 2218 C C . CYS A 1 277 ? 14.146 3.829 28.353 1.00 75.38 277 CYS A C 1
ATOM 2220 O O 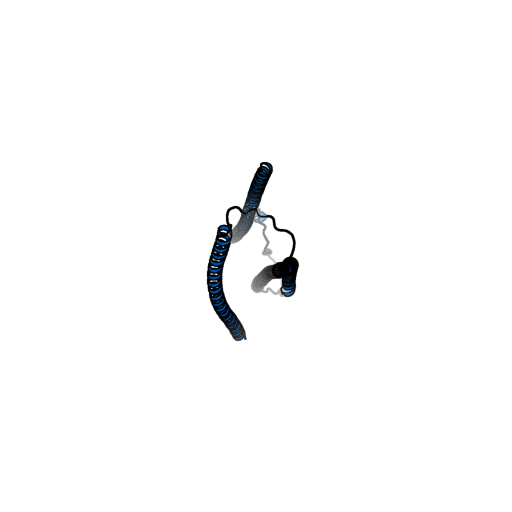. CYS A 1 277 ? 14.998 4.386 27.663 1.00 75.38 277 CYS A O 1
ATOM 2222 N N . SER A 1 278 ? 14.290 2.572 28.786 1.00 79.25 278 SER A N 1
ATOM 2223 C CA . SER A 1 278 ? 15.480 1.762 28.482 1.00 79.25 278 SER A CA 1
ATOM 2224 C C . SER A 1 278 ? 15.606 1.471 26.983 1.00 79.25 278 SER A C 1
ATOM 2226 O O . SER A 1 278 ? 16.706 1.487 26.434 1.00 79.25 278 SER A O 1
ATOM 2228 N N . GLU A 1 279 ? 14.482 1.231 26.307 1.00 81.44 279 GLU A N 1
ATOM 2229 C CA . GLU A 1 279 ? 14.430 0.985 24.865 1.00 81.44 279 GLU A CA 1
ATOM 2230 C C . GLU A 1 279 ? 14.773 2.247 24.060 1.00 81.44 279 GLU A C 1
ATOM 2232 O O . GLU A 1 279 ? 15.563 2.189 23.115 1.00 81.44 279 GLU A O 1
ATOM 2237 N N . ILE A 1 280 ? 14.281 3.415 24.486 1.00 76.75 280 ILE A N 1
ATOM 2238 C CA . ILE A 1 280 ? 14.655 4.710 23.898 1.00 76.75 280 ILE A CA 1
ATOM 2239 C C . ILE A 1 280 ? 16.154 4.986 24.075 1.00 76.75 280 ILE A C 1
ATOM 2241 O O . ILE A 1 280 ? 16.810 5.433 23.128 1.00 76.75 280 ILE A O 1
ATOM 2245 N N . ASP A 1 281 ? 16.715 4.723 25.256 1.00 78.38 281 ASP A N 1
ATOM 2246 C CA . ASP A 1 281 ? 18.143 4.928 25.518 1.00 78.38 281 ASP A CA 1
ATOM 2247 C C . ASP A 1 281 ? 19.018 3.961 24.706 1.00 78.38 281 ASP A C 1
ATOM 2249 O O . ASP A 1 281 ? 20.039 4.369 24.141 1.00 78.38 281 ASP A O 1
ATOM 2253 N N . TRP A 1 282 ? 18.582 2.708 24.543 1.00 80.81 282 TRP A N 1
ATOM 2254 C CA . TRP A 1 282 ? 19.237 1.740 23.663 1.00 80.81 282 TRP A CA 1
ATOM 2255 C C . TRP A 1 282 ? 19.215 2.190 22.195 1.00 80.81 282 TRP A C 1
ATOM 2257 O O . TRP A 1 282 ? 20.253 2.184 21.528 1.00 80.81 282 TRP A O 1
ATOM 2267 N N . LEU A 1 283 ? 18.063 2.658 21.698 1.00 76.81 283 LEU A N 1
ATOM 2268 C CA . LEU A 1 283 ? 17.922 3.163 20.329 1.00 76.81 283 LEU A CA 1
ATOM 2269 C C . LEU A 1 283 ? 18.794 4.398 20.077 1.00 76.81 283 LEU A C 1
ATOM 2271 O O . LEU A 1 283 ? 19.429 4.493 19.025 1.00 76.81 283 LEU A O 1
ATOM 2275 N N . LYS A 1 284 ? 18.874 5.329 21.036 1.00 75.88 284 LYS A N 1
ATOM 2276 C CA . LYS A 1 284 ? 19.770 6.494 20.948 1.00 75.88 284 LYS A CA 1
ATOM 2277 C C . LYS A 1 284 ? 21.236 6.073 20.881 1.00 75.88 284 LYS A C 1
ATOM 2279 O O . LYS A 1 284 ? 21.965 6.588 20.035 1.00 75.88 284 LYS A O 1
ATOM 2284 N N . SER A 1 285 ? 21.650 5.123 21.720 1.00 77.69 285 SER A N 1
ATOM 2285 C CA . SER A 1 285 ? 23.022 4.602 21.733 1.00 77.69 285 SER A CA 1
ATOM 2286 C C . SER A 1 285 ? 23.388 3.941 20.395 1.00 77.69 285 SER A C 1
ATOM 2288 O O . SER A 1 285 ? 24.403 4.275 19.785 1.00 77.69 285 SER A O 1
ATOM 2290 N N . ASN A 1 286 ? 22.501 3.098 19.857 1.00 71.88 286 ASN A N 1
ATOM 2291 C CA . ASN A 1 286 ? 22.732 2.384 18.600 1.00 71.88 286 ASN A CA 1
ATOM 2292 C C . ASN A 1 286 ? 22.730 3.314 17.368 1.00 71.88 286 ASN A C 1
ATOM 2294 O O . ASN A 1 286 ? 23.484 3.113 16.413 1.00 71.88 286 ASN A O 1
ATOM 2298 N N . ARG A 1 287 ? 21.920 4.382 17.384 1.00 71.62 287 ARG A N 1
ATOM 2299 C CA . ARG A 1 287 ? 21.944 5.414 16.334 1.00 71.62 287 ARG A CA 1
ATOM 2300 C C . ARG A 1 287 ? 23.266 6.185 16.344 1.00 71.62 287 ARG A C 1
ATOM 2302 O O . ARG A 1 287 ? 23.818 6.429 15.277 1.00 71.62 287 ARG A O 1
ATOM 2309 N N . ASN A 1 288 ? 23.801 6.494 17.526 1.00 65.44 288 ASN A N 1
ATOM 2310 C CA . ASN A 1 288 ? 25.096 7.165 17.671 1.00 65.44 288 ASN A CA 1
ATOM 2311 C C . ASN A 1 288 ? 26.261 6.294 17.164 1.00 65.44 288 ASN A C 1
ATOM 2313 O O . ASN A 1 288 ? 27.149 6.798 16.482 1.00 65.44 288 ASN A O 1
ATOM 2317 N N . CYS A 1 289 ? 26.229 4.981 17.423 1.00 59.81 289 CYS A N 1
ATOM 2318 C CA . CYS A 1 289 ? 27.219 4.038 16.890 1.00 59.81 289 CYS A CA 1
ATOM 2319 C C . CYS A 1 289 ? 27.165 3.920 15.358 1.00 59.81 289 CYS A C 1
ATOM 2321 O O . CYS A 1 289 ? 28.207 3.855 14.710 1.00 59.81 289 CYS A O 1
ATOM 2323 N N . ASN A 1 290 ? 25.966 3.923 14.766 1.00 60.16 290 ASN A N 1
ATOM 2324 C CA . ASN A 1 290 ? 25.814 3.873 13.310 1.00 60.16 290 ASN A CA 1
ATOM 2325 C C . ASN A 1 290 ? 26.233 5.178 12.621 1.00 60.16 290 ASN A C 1
ATOM 2327 O O . ASN A 1 290 ? 26.827 5.115 11.548 1.00 60.16 290 ASN A O 1
ATOM 2331 N N . LEU A 1 291 ? 25.975 6.345 13.226 1.00 58.56 291 LEU A N 1
ATOM 2332 C CA . LEU A 1 291 ? 26.514 7.610 12.712 1.00 58.56 291 LEU A CA 1
ATOM 2333 C C . LEU A 1 291 ? 28.047 7.606 12.745 1.00 58.56 291 LEU A C 1
ATOM 2335 O O . LEU A 1 291 ? 28.665 7.886 11.725 1.00 58.56 291 LEU A O 1
ATOM 2339 N N . ALA A 1 292 ? 28.651 7.184 13.861 1.00 59.38 292 ALA A N 1
ATOM 2340 C CA . ALA A 1 292 ? 30.105 7.093 13.970 1.00 59.38 292 ALA A CA 1
ATOM 2341 C C . ALA A 1 292 ? 30.709 6.150 12.910 1.00 59.38 292 ALA A C 1
ATOM 2343 O O . ALA A 1 292 ? 31.651 6.534 12.227 1.00 59.38 292 ALA A O 1
ATOM 2344 N N . ASN A 1 293 ? 30.137 4.957 12.703 1.00 57.59 293 ASN A N 1
ATOM 2345 C CA . ASN A 1 293 ? 30.627 4.012 11.690 1.00 57.59 293 ASN A CA 1
ATOM 2346 C C . ASN A 1 293 ? 30.491 4.532 10.251 1.00 57.59 293 ASN A C 1
ATOM 2348 O O . ASN A 1 293 ? 31.368 4.275 9.424 1.00 57.59 293 ASN A O 1
ATOM 2352 N N . ASN A 1 294 ? 29.417 5.264 9.945 1.00 57.69 294 ASN A N 1
ATOM 2353 C CA . ASN A 1 294 ? 29.225 5.852 8.621 1.00 57.69 294 ASN A CA 1
ATOM 2354 C C . ASN A 1 294 ? 30.211 7.001 8.366 1.00 57.69 294 ASN A C 1
ATOM 2356 O O . ASN A 1 294 ? 30.775 7.072 7.274 1.00 57.69 294 ASN A O 1
ATOM 2360 N N . ASP A 1 295 ? 30.501 7.827 9.374 1.00 56.81 295 ASP A N 1
ATOM 2361 C CA . ASP A 1 295 ? 31.507 8.890 9.270 1.00 56.81 295 ASP A CA 1
ATOM 2362 C C . ASP A 1 295 ? 32.924 8.315 9.068 1.00 56.81 295 ASP A C 1
ATOM 2364 O O . ASP A 1 295 ? 33.695 8.835 8.258 1.00 56.81 295 ASP A O 1
ATOM 2368 N N . CYS A 1 296 ? 33.258 7.185 9.709 1.00 55.97 296 CYS A N 1
ATOM 2369 C CA . CYS A 1 296 ? 34.525 6.477 9.476 1.00 55.97 296 CYS A CA 1
ATOM 2370 C C . CYS A 1 296 ? 34.648 5.934 8.043 1.00 55.97 296 CYS A C 1
ATOM 2372 O O . CYS A 1 296 ? 35.723 5.991 7.444 1.00 55.97 296 CYS A O 1
ATOM 2374 N N . HIS A 1 297 ? 33.561 5.387 7.490 1.00 55.19 297 HIS A N 1
ATOM 2375 C CA . HIS A 1 297 ? 33.575 4.784 6.157 1.00 55.19 297 HIS A CA 1
ATOM 2376 C C . HIS A 1 297 ? 33.682 5.844 5.053 1.00 55.19 297 HIS A C 1
ATOM 2378 O O . HIS A 1 297 ? 34.421 5.659 4.088 1.00 55.19 297 HIS A O 1
ATOM 2384 N N . VAL A 1 298 ? 33.011 6.988 5.228 1.00 57.34 298 VAL A N 1
ATOM 2385 C CA . VAL A 1 298 ? 33.117 8.136 4.316 1.00 57.34 298 VAL A CA 1
ATOM 2386 C C . VAL A 1 298 ? 34.522 8.749 4.362 1.00 57.34 298 VAL A C 1
ATOM 2388 O O . VAL A 1 298 ? 35.074 9.067 3.309 1.00 57.34 298 VAL A O 1
ATOM 2391 N N . ALA A 1 299 ? 35.147 8.838 5.543 1.00 57.09 299 ALA A N 1
ATOM 2392 C CA . ALA A 1 299 ? 36.524 9.320 5.679 1.00 57.09 299 ALA A CA 1
ATOM 2393 C C . ALA A 1 299 ? 37.544 8.413 4.959 1.00 57.09 299 ALA A C 1
ATOM 2395 O O . ALA A 1 299 ? 38.368 8.907 4.191 1.00 57.09 299 ALA A O 1
ATOM 2396 N N . HIS A 1 300 ? 37.438 7.088 5.119 1.00 56.84 300 HIS A N 1
ATOM 2397 C CA . HIS A 1 300 ? 38.309 6.132 4.421 1.00 56.84 300 HIS A CA 1
ATOM 2398 C C . HIS A 1 300 ? 38.115 6.147 2.895 1.00 56.84 300 HIS A C 1
ATOM 2400 O O . HIS A 1 300 ? 39.078 5.980 2.144 1.00 56.84 300 HIS A O 1
ATOM 2406 N N . HIS A 1 301 ? 36.887 6.365 2.417 1.00 52.44 301 HIS A N 1
ATOM 2407 C CA . HIS A 1 301 ? 36.604 6.426 0.982 1.00 52.44 301 HIS A CA 1
ATOM 2408 C C . HIS A 1 301 ? 37.110 7.729 0.335 1.00 52.44 301 HIS A C 1
ATOM 2410 O O . HIS A 1 301 ? 37.466 7.727 -0.844 1.00 52.44 301 HIS A O 1
ATOM 2416 N N . LEU A 1 302 ? 37.177 8.825 1.102 1.00 53.44 302 LEU A N 1
ATOM 2417 C CA . LEU A 1 302 ? 37.767 10.098 0.674 1.00 53.44 302 LEU A CA 1
ATOM 2418 C C . LEU A 1 302 ? 39.303 10.059 0.665 1.00 53.44 302 LEU A C 1
ATOM 2420 O O . LEU A 1 302 ? 39.902 10.591 -0.266 1.00 53.44 302 LEU A O 1
ATOM 2424 N N . GLU A 1 303 ? 39.951 9.388 1.623 1.00 53.78 303 GLU A N 1
ATOM 2425 C CA . GLU A 1 303 ? 41.412 9.192 1.591 1.00 53.78 303 GLU A CA 1
ATOM 2426 C C . GLU A 1 303 ? 41.863 8.323 0.407 1.00 53.78 303 GLU A C 1
ATOM 2428 O O . GLU A 1 303 ? 42.883 8.616 -0.215 1.00 53.78 303 GLU A O 1
ATOM 2433 N N . PHE A 1 304 ? 41.089 7.297 0.035 1.00 55.06 304 PHE A N 1
ATOM 2434 C CA . PHE A 1 304 ? 41.426 6.428 -1.099 1.00 55.06 304 PHE A CA 1
ATOM 2435 C C . PHE A 1 304 ? 41.362 7.154 -2.458 1.00 55.06 304 PHE A C 1
ATOM 2437 O O . PHE A 1 304 ? 42.128 6.837 -3.363 1.00 55.06 304 PHE A O 1
ATOM 2444 N N . LEU A 1 305 ? 40.491 8.159 -2.594 1.00 52.00 305 LEU A N 1
ATOM 2445 C CA . LEU A 1 305 ? 40.321 8.953 -3.820 1.00 52.00 305 LEU A CA 1
ATOM 2446 C C . LEU A 1 305 ? 41.362 10.072 -3.994 1.00 52.00 305 LEU A C 1
ATOM 2448 O O . LEU A 1 305 ? 41.465 10.624 -5.083 1.00 52.00 305 LEU A O 1
ATOM 2452 N N . ILE A 1 306 ? 42.127 10.411 -2.952 1.00 54.25 306 ILE A N 1
ATOM 2453 C CA . ILE A 1 306 ? 43.165 11.459 -2.998 1.00 54.25 306 ILE A CA 1
ATOM 2454 C C . ILE A 1 306 ? 44.562 10.873 -3.305 1.00 54.25 306 ILE A C 1
ATOM 2456 O O . ILE A 1 306 ? 45.486 11.615 -3.629 1.00 54.25 306 ILE A O 1
ATOM 2460 N N . VAL A 1 307 ? 44.731 9.546 -3.235 1.00 56.31 307 VAL A N 1
ATOM 2461 C CA . VAL A 1 307 ? 46.033 8.857 -3.383 1.00 56.31 307 VAL A CA 1
ATOM 2462 C C . VAL A 1 307 ? 46.205 8.143 -4.745 1.00 56.31 307 VAL A C 1
ATOM 2464 O O . VAL A 1 307 ? 47.269 7.582 -5.008 1.00 56.31 307 VAL A O 1
ATOM 2467 N N . GLN A 1 308 ? 45.216 8.198 -5.645 1.00 44.25 308 GLN A N 1
ATOM 2468 C CA . GLN A 1 308 ? 45.320 7.740 -7.046 1.00 44.25 308 GLN A CA 1
ATOM 2469 C C . GLN A 1 308 ? 45.395 8.913 -8.021 1.00 44.25 308 GLN A C 1
ATOM 2471 O O . GLN A 1 308 ? 46.146 8.776 -9.014 1.00 44.25 308 GLN A O 1
#

InterPro domains:
  IPR019179 Coiled-coil domain-containing protein 149 [PF09789] (16-264)
  IPR019179 Coiled-coil domain-containing protein 149 [PTHR21682] (27-264)

Organism: NCBI:txid2018661

=== Feature glossary ===
Feature key, reading from the visual/contextual features back to the raw sequence:

Rendered structure images. Structure images are PyMOL renders from six orthogonal camera directions. Cartoon representation draws helices as coils and strands as arrows; sticks shows the backbone as bonds; surface shows the solvent-excluded envelope. Rainbow coloring maps sequence position to hue (blue→red, N→C); chain coloring assigns a distinct color per polypeptide.

Contact-map, Ramachandran, and PAE plots. Three diagnostic plots accompany the record. The Cα contact map visualizes the tertiary structure as a 2D adjacency matrix (8 Å cutoff, sequence-local contacts suppressed). The Ramachandran plot shows the distribution of backbone (φ, ψ) torsions, with points in the α and β basins reflecting secondary structure content. The PAE plot shows AlphaFold's inter-residue confidence as a color matrix.

InterPro / GO / CATH / organism. The annotation block draws on four external resources. InterPro: which protein families and domains the sequence belongs to. GO: standardized terms for what the protein does, what process it participates in, and where in the cell it acts. CATH: which structural fold it has in the CATH hierarchy. Organism: the species of origin.

Nearest PDB structures. Structural nearest neighbors (via Foldseek easy-search vs the PDB). Reported per hit: target PDB id, E-value, and alignment TM-score. A TM-score above ~0.5 is the conventional threshold for 'same fold'.

Predicted aligned error. Predicted aligned error is AlphaFold's pairwise confidence. Unlike pLDDT (per-residue), PAE is per-residue-pair and captures whether two parts of the structure are correctly placed relative to each other. Units are ångströms of expected positional error.

Solvent-accessible surface area. SASA measures how much of the protein is reachable by solvent. It is computed by rolling a water-sized probe over the atomic surface and summing the exposed area (Å²). Per-residue SASA distinguishes core (buried, low SASA) from surface (exposed, high SASA) residues; total SASA is a whole-molecule size measure.

B-factor. Crystallographic B-factors measure how much each atom's electron density is smeared out, in Å². They rise in mobile loops and surface residues and fall in the buried interior. In AlphaFold models this column is repurposed to hold pLDDT instead.

pLDDT. For AlphaFold models, the B-factor field carries pLDDT — the model's own estimate of local accuracy on a 0–100 scale. Regions with pLDDT<50 should be treated as essentially unmodeled; they often correspond to intrinsically disordered segments.

Backbone torsions (φ/ψ). φ (phi) and ψ (psi) are the two rotatable backbone dihedrals per residue: φ is the C(i-1)–N–Cα–C torsion, ψ is the N–Cα–C–N(i+1) torsion, both in degrees on (−180°, 180°]. α-helical residues cluster near (−60°, −45°); β-strand residues near (−120°, +130°). A Ramachandran plot is simply a scatter of (φ, ψ) for every residue.

Radius of gyration, Cα contacts, bounding box. Radius of gyration (Rg) is the root-mean-square distance of Cα atoms from their centroid — a single number for overall size and compactness. A globular domain of N residues has Rg ≈ 2.2·N^0.38 Å; an extended or disordered chain has a much larger Rg. The Cα contact count is the number of residue pairs whose Cα atoms are within 8 Å and are more than four positions apart in sequence — a standard proxy for tertiary packing density. The bounding box is the smallest axis-aligned box enclosing all Cα atoms.

Secondary structure (3-state, P-SEA). Three-state secondary structure (P-SEA) collapses the eight DSSP classes into helix (a), strand (b), and coil (c). P-SEA assigns these from Cα geometry alone — distances and angles — without requiring backbone oxygens, so it works on any Cα trace.

Secondary structure (8-state, DSSP). Secondary structure is the local, repeating backbone conformation. DSSP classifies it into eight states by reading the hydrogen-bond network: three helix types (H, G, I), two β types (E, B), two non-regular types (T, S), and unstructured coil (-).

Foldseek 3Di. The Foldseek 3Di string encodes local tertiary geometry as a 20-letter alphabet — one character per residue — derived from the relative positions of nearby Cα atoms. Unlike the amino-acid sequence, 3Di is a direct function of the 3D structure, so two proteins with the same fold have similar 3Di strings even at low sequence identity.

mmCIF coordinates. Structure coordinates are given as an mmCIF _atom_site loop: one row per atom with element, residue name, chain id, sequence number, and x/y/z position in Å. Only the four main-chain atoms per residue are included here; side chains are omitted to keep the record compact.

Sequence. This is the polypeptide sequence — one letter per residue, N-terminus first. Length ranges from a few dozen residues for small domains to over a thousand for large multi-domain proteins.